Protein AF-A0A2E5VCA9-F1 (afdb_monomer_lite)

Radius of gyration: 47.94 Å; chains: 1; bounding box: 130×72×134 Å

pLDDT: mean 71.82, std 20.51, range [26.83, 96.25]

Sequence (338 aa):
MSSLLEQAVIDAAALKEAAIKNAENAVLEKYAPEVKKVLDQLLEAEEDLGLGLEEEPGEEEMGMAPEDPAPASTVADDLPPAYGEGEKLCPCPEEEEEVVMDLDGLLADLEAEAEAGGLGASEAPMDREEDMLADEPAPMEESSQVNELIDILEKLTVDVKPVPHGHVGGGTEAEIEEAELQALAREQDTEVQEENEQLRKAVEDLEETVAKLQATKSEMAEENVKYKKAVDYLSEKIEEVNLSNAKLVYVNKVLNSASLNERQKTKIVDALSSSQTIEEAKVIFDTLQSAVGSAKAAPKSLSEAINRPSKVLPRRKRQADTLEEQNVRRMRRLAGLE

Structure (mmCIF, N/CA/C/O backbone):
data_AF-A0A2E5VCA9-F1
#
_entry.id   AF-A0A2E5VCA9-F1
#
loop_
_atom_site.group_PDB
_atom_site.id
_atom_site.type_symbol
_atom_site.label_atom_id
_atom_site.label_alt_id
_atom_site.label_comp_id
_atom_site.label_asym_id
_atom_site.label_entity_id
_atom_site.label_seq_id
_atom_site.pdbx_PDB_ins_code
_atom_site.Cartn_x
_atom_site.Cartn_y
_atom_site.Cartn_z
_atom_site.occupancy
_atom_site.B_iso_or_equiv
_atom_site.auth_seq_id
_atom_site.auth_comp_id
_atom_site.auth_asym_id
_atom_site.auth_atom_id
_atom_site.pdbx_PDB_model_num
ATOM 1 N N . MET A 1 1 ? 25.080 49.599 -29.593 1.00 55.03 1 MET A N 1
ATOM 2 C CA . MET A 1 1 ? 24.728 48.446 -30.454 1.00 55.03 1 MET A CA 1
ATOM 3 C C . MET A 1 1 ? 24.438 47.180 -29.650 1.00 55.03 1 MET A C 1
ATOM 5 O O . MET A 1 1 ? 23.638 46.391 -30.121 1.00 55.03 1 MET A O 1
ATOM 9 N N . SER A 1 2 ? 24.998 46.998 -28.448 1.00 61.75 2 SER A N 1
ATOM 10 C CA . SER A 1 2 ? 24.684 45.868 -27.553 1.00 61.75 2 SER A CA 1
ATOM 11 C C . SER A 1 2 ? 23.223 45.838 -27.075 1.00 61.75 2 SER A C 1
ATOM 13 O O . SER A 1 2 ? 22.582 44.801 -27.165 1.00 61.75 2 SER A O 1
ATOM 15 N N . SER A 1 3 ? 22.649 46.985 -26.697 1.00 76.12 3 SER A N 1
ATOM 16 C CA . SER A 1 3 ? 21.271 47.057 -26.175 1.00 76.12 3 SER A CA 1
ATOM 17 C C . SER A 1 3 ? 20.175 46.672 -27.180 1.00 76.12 3 SER A C 1
ATOM 19 O O . SER A 1 3 ? 19.133 46.171 -26.781 1.00 76.12 3 SER A O 1
ATOM 21 N N . LEU A 1 4 ? 20.394 46.888 -28.483 1.00 79.62 4 LEU A N 1
ATOM 22 C CA . LEU A 1 4 ? 19.436 46.501 -29.531 1.00 79.62 4 LEU A CA 1
ATOM 23 C C . LEU A 1 4 ? 19.475 44.996 -29.818 1.00 79.62 4 LEU A C 1
ATOM 25 O O . LEU A 1 4 ? 18.452 44.413 -30.158 1.00 79.62 4 LEU A O 1
ATOM 29 N N . LEU A 1 5 ? 20.645 44.368 -29.675 1.00 81.81 5 LEU A N 1
ATOM 30 C CA . LEU A 1 5 ? 20.791 42.922 -29.839 1.00 81.81 5 LEU A CA 1
ATOM 31 C C . LEU A 1 5 ? 20.199 42.176 -28.641 1.00 81.81 5 LEU A C 1
ATOM 33 O O . LEU A 1 5 ? 19.515 41.180 -28.831 1.00 81.81 5 LEU A O 1
ATOM 37 N N . GLU A 1 6 ? 20.385 42.690 -27.425 1.00 85.56 6 GLU A N 1
ATOM 38 C CA . GLU A 1 6 ? 19.753 42.141 -26.218 1.00 85.56 6 GLU A CA 1
ATOM 39 C C . GLU A 1 6 ? 18.222 42.234 -26.288 1.00 85.56 6 GLU A C 1
ATOM 41 O O . GLU A 1 6 ? 17.536 41.254 -26.011 1.00 85.56 6 GLU A O 1
ATOM 46 N N . GLN A 1 7 ? 17.677 43.366 -26.750 1.00 86.94 7 GLN A N 1
ATOM 47 C CA . GLN A 1 7 ? 16.235 43.517 -26.980 1.00 86.94 7 GLN A CA 1
ATOM 48 C C . GLN A 1 7 ? 15.715 42.573 -28.073 1.00 86.94 7 GLN A C 1
ATOM 50 O O . GLN A 1 7 ? 14.693 41.926 -27.874 1.00 86.94 7 GLN A O 1
ATOM 55 N N . ALA A 1 8 ? 16.449 42.402 -29.177 1.00 90.69 8 ALA A N 1
ATOM 56 C CA . ALA A 1 8 ? 16.065 41.461 -30.231 1.00 90.69 8 ALA A CA 1
ATOM 57 C C . ALA A 1 8 ? 16.068 39.995 -29.758 1.00 90.69 8 ALA A C 1
ATOM 59 O O . ALA A 1 8 ? 15.248 39.201 -30.216 1.00 90.69 8 ALA A O 1
ATOM 60 N N . VAL A 1 9 ? 16.962 39.626 -28.835 1.00 89.19 9 VAL A N 1
ATOM 61 C CA . VAL A 1 9 ? 16.984 38.285 -28.227 1.00 89.19 9 VAL A CA 1
ATOM 62 C C . VAL A 1 9 ? 15.793 38.085 -27.288 1.00 89.19 9 VAL A C 1
ATOM 64 O O . VAL A 1 9 ? 15.177 37.021 -27.319 1.00 89.19 9 VAL A O 1
ATOM 67 N N . ILE A 1 10 ? 15.430 39.103 -26.502 1.00 92.06 10 ILE A N 1
ATOM 68 C CA . ILE A 1 10 ? 14.249 39.063 -25.625 1.00 92.06 10 ILE A CA 1
ATOM 69 C C . ILE A 1 10 ? 12.965 38.944 -26.455 1.00 92.06 10 ILE A C 1
ATOM 71 O O . ILE A 1 10 ? 12.130 38.087 -26.170 1.00 92.06 10 ILE A O 1
ATOM 75 N N . ASP A 1 11 ? 12.834 39.729 -27.525 1.00 92.81 11 ASP A N 1
ATOM 76 C CA . ASP A 1 11 ? 11.671 39.678 -28.415 1.00 92.81 11 ASP A CA 1
ATOM 77 C C . ASP A 1 11 ? 11.584 38.332 -29.156 1.00 92.81 11 ASP A C 1
ATOM 79 O O . ASP A 1 11 ? 10.503 37.757 -29.286 1.00 92.81 11 ASP A O 1
ATOM 83 N N . ALA A 1 12 ? 12.719 37.771 -29.589 1.00 93.62 12 ALA A N 1
ATOM 84 C CA . ALA A 1 12 ? 12.763 36.444 -30.203 1.00 93.62 12 ALA A CA 1
ATOM 85 C C . ALA A 1 12 ? 12.379 35.325 -29.216 1.00 93.62 12 ALA A C 1
ATOM 87 O O . ALA A 1 12 ? 11.676 34.386 -29.599 1.00 93.62 12 ALA A O 1
ATOM 88 N N . ALA A 1 13 ? 12.794 35.428 -27.950 1.00 92.25 13 ALA A N 1
ATOM 89 C CA . ALA A 1 13 ? 12.393 34.495 -26.899 1.00 92.25 13 ALA A CA 1
ATOM 90 C C . ALA A 1 13 ? 10.888 34.597 -26.604 1.00 92.25 13 ALA A C 1
ATOM 92 O O . ALA A 1 13 ? 10.203 33.577 -26.579 1.00 92.25 13 ALA A O 1
ATOM 93 N N . ALA A 1 14 ? 10.353 35.815 -26.500 1.00 93.25 14 ALA A N 1
ATOM 94 C CA . ALA A 1 14 ? 8.925 36.050 -26.300 1.00 93.25 14 ALA A CA 1
ATOM 95 C C . ALA A 1 14 ? 8.074 35.513 -27.465 1.00 93.25 14 ALA A C 1
ATOM 97 O O . ALA A 1 14 ? 7.023 34.912 -27.243 1.00 93.25 14 ALA A O 1
ATOM 98 N N . LEU A 1 15 ? 8.539 35.663 -28.712 1.00 93.81 15 LEU A N 1
ATOM 99 C CA . LEU A 1 15 ? 7.873 35.083 -29.883 1.00 93.81 15 LEU A CA 1
ATOM 100 C C . LEU A 1 15 ? 7.906 33.553 -29.869 1.00 93.81 15 LEU A C 1
ATOM 102 O O . LEU A 1 15 ? 6.912 32.921 -30.226 1.00 93.81 15 LEU A O 1
ATOM 106 N N . LYS A 1 16 ? 9.016 32.949 -29.432 1.00 94.94 16 LYS A N 1
ATOM 107 C CA . LYS A 1 16 ? 9.126 31.494 -29.289 1.00 94.94 16 LYS A CA 1
ATOM 108 C C . LYS A 1 16 ? 8.183 30.971 -28.205 1.00 94.94 16 LYS A C 1
ATOM 110 O O . LYS A 1 16 ? 7.479 29.998 -28.446 1.00 94.94 16 LYS A O 1
ATOM 115 N N . GLU A 1 17 ? 8.121 31.626 -27.051 1.00 95.25 17 GLU A N 1
ATOM 116 C CA . GLU A 1 17 ? 7.197 31.258 -25.973 1.00 95.25 17 GLU A CA 1
ATOM 117 C C . GLU A 1 17 ? 5.731 31.419 -26.388 1.00 95.25 17 GLU A C 1
ATOM 119 O O . GLU A 1 17 ? 4.913 30.541 -26.118 1.00 95.25 17 GLU A O 1
ATOM 124 N N . ALA A 1 18 ? 5.390 32.499 -27.094 1.00 94.06 18 ALA A N 1
ATOM 125 C CA . ALA A 1 18 ? 4.049 32.690 -27.638 1.00 94.06 18 ALA A CA 1
ATOM 126 C C . ALA A 1 18 ? 3.698 31.619 -28.686 1.00 94.06 18 ALA A C 1
ATOM 128 O O . ALA A 1 18 ? 2.577 31.111 -28.698 1.00 94.06 18 ALA A O 1
ATOM 129 N N . ALA A 1 19 ? 4.653 31.235 -29.538 1.00 95.00 19 ALA A N 1
ATOM 130 C CA . ALA A 1 19 ? 4.468 30.160 -30.509 1.00 95.00 19 ALA A CA 1
ATOM 131 C C . ALA A 1 19 ? 4.282 28.793 -29.834 1.00 95.00 19 ALA A C 1
ATOM 133 O O . ALA A 1 19 ? 3.421 28.030 -30.265 1.00 95.00 19 ALA A O 1
ATOM 134 N N . ILE A 1 20 ? 5.027 28.509 -28.760 1.00 95.00 20 ILE A N 1
ATOM 135 C CA . ILE A 1 20 ? 4.879 27.279 -27.970 1.00 95.00 20 ILE A CA 1
ATOM 136 C C . ILE A 1 20 ? 3.495 27.228 -27.325 1.00 95.00 20 ILE A C 1
ATOM 138 O O . ILE A 1 20 ? 2.782 26.258 -27.537 1.00 95.00 20 ILE A O 1
ATOM 142 N N . LYS A 1 21 ? 3.052 28.295 -26.653 1.00 95.31 21 LYS A N 1
ATOM 143 C CA . LYS A 1 21 ? 1.714 28.342 -26.035 1.00 95.31 21 LYS A CA 1
ATOM 144 C C . LYS A 1 21 ? 0.586 28.204 -27.059 1.00 95.31 21 LYS A C 1
ATOM 146 O O . LYS A 1 21 ? -0.421 27.556 -26.798 1.00 95.31 21 LYS A O 1
ATOM 151 N N . ASN A 1 22 ? 0.752 28.777 -28.251 1.00 94.19 22 ASN A N 1
ATOM 152 C CA . ASN A 1 22 ? -0.211 28.596 -29.337 1.00 94.19 22 ASN A CA 1
ATOM 153 C C . ASN A 1 22 ? -0.206 27.160 -29.881 1.00 94.19 22 ASN A C 1
ATOM 155 O O . ASN A 1 22 ? -1.268 26.632 -30.203 1.00 94.19 22 ASN A O 1
ATOM 159 N N . ALA A 1 23 ? 0.963 26.521 -29.972 1.00 94.56 23 ALA A N 1
ATOM 160 C CA . ALA A 1 23 ? 1.073 25.121 -30.365 1.00 94.56 23 ALA A CA 1
ATOM 161 C C . ALA A 1 23 ? 0.473 24.186 -29.304 1.00 94.56 23 ALA A C 1
ATOM 163 O O . ALA A 1 23 ? -0.262 23.272 -29.660 1.00 94.56 23 ALA A O 1
ATOM 164 N N . GLU A 1 24 ? 0.711 24.451 -28.019 1.00 92.94 24 GLU A N 1
ATOM 165 C CA . GLU A 1 24 ? 0.102 23.738 -26.891 1.00 92.94 24 GLU A CA 1
ATOM 166 C C . GLU A 1 24 ? -1.420 23.853 -26.930 1.00 92.94 24 GLU A C 1
ATOM 168 O O . GLU A 1 24 ? -2.106 22.837 -26.892 1.00 92.94 24 GLU A O 1
ATOM 173 N N . ASN A 1 25 ? -1.962 25.059 -27.116 1.00 93.50 25 ASN A N 1
ATOM 174 C CA 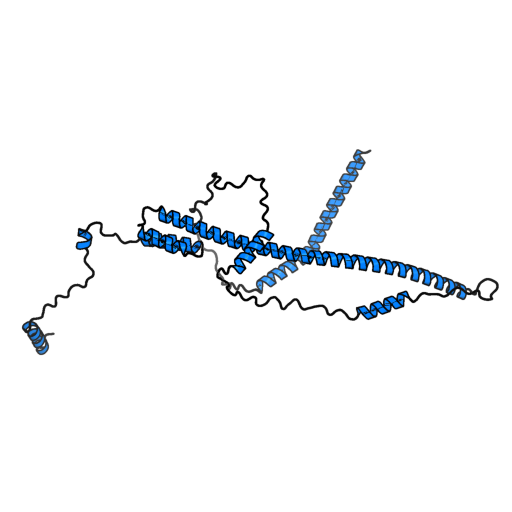. ASN A 1 25 ? -3.406 25.253 -27.253 1.00 93.50 25 ASN A CA 1
ATOM 175 C C . ASN A 1 25 ? -3.974 24.524 -28.482 1.00 93.50 25 ASN A C 1
ATOM 177 O O . ASN A 1 25 ? -5.024 23.896 -28.387 1.00 93.50 25 ASN A O 1
ATOM 181 N N . ALA A 1 26 ? -3.269 24.532 -29.617 1.00 93.25 26 ALA A N 1
ATOM 182 C CA . ALA A 1 26 ? -3.692 23.803 -30.815 1.00 93.25 26 ALA A CA 1
ATOM 183 C C . ALA A 1 26 ? -3.645 22.273 -30.635 1.00 93.25 26 ALA A C 1
ATOM 185 O O . ALA A 1 26 ? -4.445 21.553 -31.233 1.00 93.25 26 ALA A O 1
ATOM 186 N N . VAL A 1 27 ? -2.710 21.763 -29.831 1.00 91.94 27 VAL A N 1
ATOM 187 C CA . VAL A 1 27 ? -2.643 20.350 -29.434 1.00 91.94 27 VAL A CA 1
ATOM 188 C C . VAL A 1 27 ? -3.800 20.035 -28.487 1.00 91.94 27 VAL A C 1
ATOM 190 O O . VAL A 1 27 ? -4.552 19.101 -28.747 1.00 91.94 27 VAL A O 1
ATOM 193 N N . LEU A 1 28 ? -4.022 20.853 -27.458 1.00 90.00 28 LEU A N 1
ATOM 194 C CA . LEU A 1 28 ? -5.140 20.691 -26.529 1.00 90.00 28 LEU A CA 1
ATOM 195 C C . LEU A 1 28 ? -6.490 20.696 -27.251 1.00 90.00 28 LEU A C 1
ATOM 197 O O . LEU A 1 28 ? -7.312 19.837 -26.970 1.00 90.00 28 LEU A O 1
ATOM 201 N N . GLU A 1 29 ? -6.719 21.576 -28.226 1.00 92.50 29 GLU A N 1
ATOM 202 C CA . GLU A 1 29 ? -7.961 21.582 -29.014 1.00 92.50 29 GLU A CA 1
ATOM 203 C C . GLU A 1 29 ? -8.145 20.315 -29.864 1.00 92.50 29 GLU A C 1
ATOM 205 O O . GLU A 1 29 ? -9.270 19.837 -30.016 1.00 92.50 29 GLU A O 1
ATOM 210 N N . LYS A 1 30 ? -7.055 19.743 -30.396 1.00 94.25 30 LYS A N 1
ATOM 211 C CA . LYS A 1 30 ? -7.099 18.498 -31.183 1.00 94.25 30 LYS A CA 1
ATOM 212 C C . LYS A 1 30 ? -7.358 17.265 -30.324 1.00 94.25 30 LYS A C 1
ATOM 214 O O . LYS A 1 30 ? -8.131 16.407 -30.737 1.00 94.25 30 LYS A O 1
ATOM 219 N N . TYR A 1 31 ? -6.743 17.193 -29.145 1.00 90.88 31 TYR A N 1
ATOM 220 C CA . TYR A 1 31 ? -6.830 16.029 -28.259 1.00 90.88 31 TYR A CA 1
ATOM 221 C C . TYR A 1 31 ? -7.943 16.141 -27.208 1.00 90.88 31 TYR A C 1
ATOM 223 O O . TYR A 1 31 ? -8.374 15.124 -26.680 1.00 90.88 31 TYR A O 1
ATOM 231 N N . ALA A 1 32 ? -8.495 17.330 -26.945 1.00 92.38 32 ALA A N 1
ATOM 232 C CA . ALA A 1 32 ? -9.661 17.515 -26.077 1.00 92.38 32 ALA A CA 1
ATOM 233 C C . ALA A 1 32 ? -10.856 16.602 -26.417 1.00 92.38 32 ALA A C 1
ATOM 235 O O . ALA A 1 32 ? -11.428 16.040 -25.484 1.00 92.38 32 ALA A O 1
ATOM 236 N N . PRO A 1 33 ? -11.272 16.417 -27.689 1.00 91.06 33 PRO A N 1
ATOM 237 C CA . PRO A 1 33 ? -12.353 15.486 -28.003 1.00 91.06 33 PRO A CA 1
ATOM 238 C C . PRO A 1 33 ? -11.958 14.018 -27.798 1.00 91.06 33 PRO A C 1
ATOM 240 O O . PRO A 1 33 ? -12.830 13.208 -27.512 1.00 91.06 33 PRO A O 1
ATOM 243 N N . GLU A 1 34 ? -10.682 13.657 -27.938 1.00 88.75 34 GLU A N 1
ATOM 244 C CA . GLU A 1 34 ? -10.202 12.286 -27.712 1.00 88.75 34 GLU A CA 1
ATOM 245 C C . GLU A 1 34 ? -10.131 11.966 -26.218 1.00 88.75 34 GLU A C 1
ATOM 247 O O . GLU A 1 34 ? -10.648 10.940 -25.792 1.00 88.75 34 GLU A O 1
ATOM 252 N N . VAL A 1 35 ? -9.602 12.889 -25.410 1.00 87.44 35 VAL A N 1
ATOM 253 C CA . VAL A 1 35 ? -9.587 12.774 -23.946 1.00 87.44 35 VAL A CA 1
ATOM 254 C C . VAL A 1 35 ? -11.009 12.724 -23.395 1.00 87.44 35 VAL A C 1
ATOM 256 O O . VAL A 1 35 ? -11.287 11.889 -22.546 1.00 87.44 35 VAL A O 1
ATOM 259 N N . LYS A 1 36 ? -11.930 13.553 -23.910 1.00 88.69 36 LYS A N 1
ATOM 260 C CA . LYS A 1 36 ? -13.350 13.480 -23.533 1.00 88.69 36 LYS A CA 1
ATOM 261 C C . LYS A 1 36 ? -13.963 12.127 -23.868 1.00 88.69 36 LYS A C 1
ATOM 263 O O . LYS A 1 36 ? -14.577 11.549 -22.996 1.00 88.69 36 LYS A O 1
ATOM 268 N N . LYS A 1 37 ? -13.723 11.578 -25.063 1.00 90.81 37 LYS A N 1
ATOM 269 C CA . LYS A 1 37 ? -14.216 10.237 -25.423 1.00 90.81 37 LYS A CA 1
ATOM 270 C C . LYS A 1 37 ? -13.681 9.140 -24.508 1.00 90.81 37 LYS A C 1
ATOM 272 O O . LYS A 1 37 ? -14.435 8.246 -24.158 1.00 90.81 37 LYS A O 1
ATOM 277 N N . VAL A 1 38 ? -12.401 9.190 -24.140 1.00 89.00 38 VAL A N 1
ATOM 278 C CA . VAL A 1 38 ? -11.814 8.217 -23.204 1.00 89.00 38 VAL A CA 1
ATOM 279 C C . VAL A 1 38 ? -12.420 8.378 -21.810 1.00 89.00 38 VAL A C 1
ATOM 281 O O . VAL A 1 38 ? -12.696 7.389 -21.145 1.00 89.00 38 VAL A O 1
ATOM 284 N N . LEU A 1 39 ? -12.656 9.615 -21.375 1.00 84.69 39 LEU A N 1
ATOM 285 C CA . LEU A 1 39 ? -13.251 9.904 -20.074 1.00 84.69 39 LEU A CA 1
ATOM 286 C C . LEU A 1 39 ? -14.734 9.504 -20.025 1.00 84.69 39 LEU A C 1
ATOM 288 O O . LEU A 1 39 ? -15.156 8.899 -19.051 1.00 84.69 39 LEU A O 1
ATOM 292 N N . ASP A 1 40 ? -15.481 9.753 -21.100 1.00 85.44 40 ASP A N 1
ATOM 293 C CA . ASP A 1 40 ? -16.860 9.293 -21.280 1.00 85.44 40 ASP A CA 1
ATOM 294 C C . ASP A 1 40 ? -16.910 7.755 -21.295 1.00 85.44 40 ASP A C 1
ATOM 296 O O . ASP A 1 40 ? -17.743 7.174 -20.620 1.00 85.44 40 ASP A O 1
ATOM 300 N N . GLN A 1 41 ? -15.964 7.076 -21.956 1.00 86.81 41 GLN A N 1
ATOM 301 C CA . GLN A 1 41 ? -15.861 5.608 -21.926 1.00 86.81 41 GLN A CA 1
ATOM 302 C C . GLN A 1 41 ? -15.544 5.047 -20.534 1.00 86.81 41 GLN A C 1
ATOM 304 O O . GLN A 1 41 ? -16.022 3.970 -20.192 1.00 86.81 41 GLN A O 1
ATOM 309 N N . LEU A 1 42 ? -14.728 5.744 -19.738 1.00 84.00 42 LEU A N 1
ATOM 310 C CA . LEU A 1 42 ? -14.436 5.341 -18.360 1.00 84.00 42 LEU A CA 1
ATOM 311 C C . LEU A 1 42 ? -15.647 5.547 -17.445 1.00 84.00 42 LEU A C 1
ATOM 313 O O . LEU A 1 42 ? -15.925 4.684 -16.621 1.00 84.00 42 LEU A O 1
ATOM 317 N N . LEU A 1 43 ? -16.384 6.646 -17.623 1.00 78.06 43 LEU A N 1
ATOM 318 C CA . LEU A 1 43 ? -17.618 6.909 -16.879 1.00 78.06 43 LEU A CA 1
ATOM 319 C C . LEU A 1 43 ? -18.747 5.948 -17.287 1.00 78.06 43 LEU A C 1
ATOM 321 O O . LEU A 1 43 ? -19.435 5.423 -16.421 1.00 78.06 43 LEU A O 1
ATOM 325 N N . GLU A 1 44 ? -18.897 5.641 -18.578 1.00 77.25 44 GLU A N 1
ATOM 326 C CA . GLU A 1 44 ? -19.846 4.627 -19.068 1.00 77.25 44 GLU A CA 1
ATOM 327 C C . GLU A 1 44 ? -19.488 3.221 -18.549 1.00 77.25 44 GLU A C 1
ATOM 329 O O . GLU A 1 44 ? -20.374 2.434 -18.221 1.00 77.25 44 GLU A O 1
ATOM 334 N N . ALA A 1 45 ? -18.195 2.904 -18.413 1.00 62.62 45 ALA A N 1
ATOM 335 C CA . ALA A 1 45 ? -17.741 1.655 -17.799 1.00 62.62 45 ALA A CA 1
ATOM 336 C C . ALA A 1 45 ? -17.994 1.601 -16.278 1.00 62.62 45 ALA A C 1
ATOM 338 O O . ALA A 1 45 ? -18.200 0.514 -15.737 1.00 62.62 45 ALA A O 1
ATOM 339 N N . GLU A 1 46 ? -18.003 2.747 -15.588 1.00 53.31 46 GLU A N 1
ATOM 340 C CA . GLU A 1 46 ? -18.430 2.846 -14.186 1.00 53.31 46 GLU A CA 1
ATOM 341 C C . GLU A 1 46 ? -19.960 2.718 -14.035 1.00 53.31 46 GLU A C 1
ATOM 343 O O . GLU A 1 46 ? -20.422 2.123 -13.061 1.00 53.31 46 GLU A O 1
ATOM 348 N N . GLU A 1 47 ? -20.756 3.192 -15.001 1.00 53.31 47 GLU A N 1
ATOM 349 C CA . GLU A 1 47 ? -22.225 3.076 -14.981 1.00 53.31 47 GLU A CA 1
ATOM 350 C C . GLU A 1 47 ? -22.734 1.640 -15.227 1.00 53.31 47 GLU A C 1
ATOM 352 O O . GLU A 1 47 ? -23.759 1.247 -14.661 1.00 53.31 47 GLU A O 1
ATOM 357 N N . ASP A 1 48 ? -22.006 0.812 -15.988 1.00 49.03 48 ASP A N 1
ATOM 358 C CA . ASP A 1 48 ? -22.355 -0.606 -16.216 1.00 49.03 48 ASP A CA 1
ATOM 359 C C . ASP A 1 48 ? -22.019 -1.514 -15.003 1.00 49.03 48 ASP A C 1
ATOM 361 O O . ASP A 1 48 ? -22.433 -2.675 -14.931 1.00 49.03 48 ASP A O 1
ATOM 365 N N . LEU A 1 49 ? -21.337 -0.966 -13.984 1.00 46.12 49 LEU A N 1
ATOM 36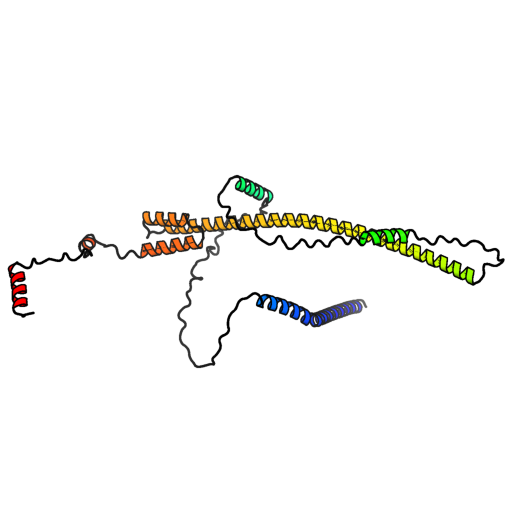6 C CA . LEU A 1 49 ? -21.127 -1.566 -12.659 1.00 46.12 49 LEU A CA 1
ATOM 367 C C . LEU A 1 49 ? -22.165 -1.068 -11.632 1.00 46.12 49 LEU A C 1
ATOM 369 O O . LEU A 1 49 ? -21.846 -0.718 -10.501 1.00 46.12 49 LEU A O 1
ATOM 373 N N . GLY A 1 50 ? -23.441 -1.101 -12.021 1.00 51.94 50 GLY A N 1
ATOM 374 C CA . GLY A 1 50 ? -24.577 -1.393 -11.143 1.00 51.94 50 GLY A CA 1
ATOM 375 C C . GLY A 1 50 ? -24.639 -0.699 -9.777 1.00 51.94 50 GLY A C 1
ATOM 376 O O . GLY A 1 50 ? -24.481 -1.350 -8.745 1.00 51.94 50 GLY A O 1
ATOM 377 N N . LEU A 1 51 ? -25.082 0.558 -9.755 1.00 39.16 51 LEU A N 1
ATOM 378 C CA . LEU A 1 51 ? -25.837 1.107 -8.623 1.00 39.16 51 LEU A CA 1
ATOM 379 C C . LEU A 1 51 ? -27.127 1.748 -9.133 1.00 39.16 51 LEU A C 1
ATOM 381 O O . LEU A 1 51 ? -27.209 2.942 -9.402 1.00 39.16 51 LEU A O 1
ATOM 385 N N . GLY A 1 52 ? -28.150 0.901 -9.261 1.00 47.41 52 GLY A N 1
ATOM 386 C CA . GLY A 1 52 ? -29.514 1.323 -9.537 1.00 47.41 52 GLY A CA 1
ATOM 387 C C . GLY A 1 52 ? -30.027 2.271 -8.457 1.00 47.41 52 GLY A C 1
ATOM 388 O O . GLY A 1 52 ? -30.198 1.885 -7.300 1.00 47.41 52 GLY A O 1
ATOM 389 N N . LEU A 1 53 ? -30.316 3.500 -8.865 1.00 35.78 53 LEU A N 1
ATOM 390 C CA . LEU A 1 53 ? -31.180 4.417 -8.141 1.00 35.78 53 LEU A CA 1
ATOM 391 C C . LEU A 1 53 ? -32.264 4.849 -9.123 1.00 35.78 53 LEU A C 1
ATOM 393 O O . LEU A 1 53 ? -32.060 5.706 -9.977 1.00 35.78 53 LEU A O 1
ATOM 397 N N . GLU A 1 54 ? -33.384 4.135 -9.037 1.00 33.34 54 GLU A N 1
ATOM 398 C CA . GLU A 1 54 ? -34.615 4.408 -9.765 1.00 33.34 54 GLU A CA 1
ATOM 399 C C . GLU A 1 54 ? -35.042 5.865 -9.539 1.00 33.34 54 GLU A C 1
ATOM 401 O O . GLU A 1 54 ? -35.199 6.321 -8.403 1.00 33.34 54 GLU A O 1
ATOM 406 N N . GLU A 1 55 ? -35.232 6.585 -10.642 1.00 35.62 55 GLU A N 1
ATOM 407 C CA . GLU A 1 55 ? -36.019 7.810 -10.686 1.00 35.62 55 GLU A CA 1
ATOM 408 C C . GLU A 1 55 ? -37.473 7.500 -10.307 1.00 35.62 55 GLU A C 1
ATOM 410 O O . GLU A 1 55 ? -38.072 6.578 -10.854 1.00 35.62 55 GLU A O 1
ATOM 415 N N . GLU A 1 56 ? -38.080 8.343 -9.473 1.00 29.44 56 GLU A N 1
ATOM 416 C CA . GLU A 1 56 ? -39.511 8.638 -9.581 1.00 29.44 56 GLU A CA 1
ATOM 417 C C . GLU A 1 56 ? -39.733 10.162 -9.449 1.00 29.44 56 GLU A C 1
ATOM 419 O O . GLU A 1 56 ? -38.966 10.841 -8.755 1.00 29.44 56 GLU A O 1
ATOM 424 N N . PRO A 1 57 ? -40.744 10.724 -10.142 1.00 39.16 57 PRO A N 1
ATOM 425 C CA . PRO A 1 57 ? -40.751 12.105 -10.610 1.00 39.16 57 PRO A CA 1
ATOM 426 C C . PRO A 1 57 ? -41.784 13.005 -9.904 1.00 39.16 57 PRO A C 1
ATOM 428 O O . PRO A 1 57 ? -42.770 12.540 -9.342 1.00 39.16 57 PRO A O 1
ATOM 431 N N . GLY A 1 58 ? -41.617 14.321 -10.076 1.00 30.16 58 GLY A N 1
ATOM 432 C CA . GLY A 1 58 ? -42.716 15.293 -10.037 1.00 30.16 58 GLY A CA 1
ATOM 433 C C . GLY A 1 58 ? -42.932 16.033 -8.712 1.00 30.16 58 GLY A C 1
ATOM 434 O O . GLY A 1 58 ? -43.332 15.454 -7.713 1.00 30.16 58 GLY A O 1
ATOM 435 N N . GLU A 1 59 ? -42.739 17.353 -8.727 1.00 29.50 59 GLU A N 1
ATOM 436 C CA . GLU A 1 59 ? -43.826 18.351 -8.753 1.00 29.50 59 GLU A CA 1
ATOM 437 C C . GLU A 1 59 ? -43.361 19.727 -8.247 1.00 29.50 59 GLU A C 1
ATOM 439 O O . GLU A 1 59 ? -42.475 19.882 -7.409 1.00 29.50 59 GLU A O 1
ATOM 444 N N . GLU A 1 60 ? -43.960 20.734 -8.870 1.00 28.36 60 GLU A N 1
ATOM 445 C CA . GLU A 1 60 ? -43.612 22.145 -8.886 1.00 28.36 60 GLU A CA 1
ATOM 446 C C . GLU A 1 60 ? -43.900 22.889 -7.565 1.00 28.36 60 GLU A C 1
ATOM 448 O O . GLU A 1 60 ? -44.901 22.675 -6.886 1.00 28.36 60 GLU A O 1
ATOM 453 N N . GLU A 1 61 ? -42.996 23.820 -7.260 1.00 37.16 61 GLU A N 1
ATOM 454 C CA . GLU A 1 61 ? -43.197 25.153 -6.674 1.00 37.16 61 GLU A CA 1
ATOM 455 C C . GLU A 1 61 ? -44.569 25.478 -6.028 1.00 37.16 61 GLU A C 1
ATOM 457 O O . GLU A 1 61 ? -45.523 25.824 -6.717 1.00 37.16 61 GLU A O 1
ATOM 462 N N . MET A 1 62 ? -44.635 25.538 -4.687 1.00 29.98 62 MET A N 1
ATOM 463 C CA . MET A 1 62 ? -45.671 26.281 -3.945 1.00 29.98 62 MET A CA 1
ATOM 464 C C . MET A 1 62 ? -45.152 26.790 -2.580 1.00 29.98 62 MET A C 1
ATOM 466 O O . MET A 1 62 ? -44.960 26.023 -1.645 1.00 29.98 62 MET A O 1
ATOM 470 N N . GLY A 1 63 ? -45.023 28.117 -2.453 1.00 28.69 63 GLY A N 1
ATOM 471 C CA . GLY A 1 63 ? -45.611 28.871 -1.332 1.00 28.69 63 GLY A CA 1
ATOM 472 C C . GLY A 1 63 ? -44.890 28.978 0.027 1.00 28.69 63 GLY A C 1
ATOM 473 O O . GLY A 1 63 ? -45.182 28.235 0.949 1.00 28.69 63 GLY A O 1
ATOM 474 N N . MET A 1 64 ? -44.150 30.084 0.186 1.00 26.83 64 MET A N 1
ATOM 475 C CA . MET A 1 64 ? -44.208 31.056 1.304 1.00 26.83 64 MET A CA 1
ATOM 476 C C . MET A 1 64 ? -43.893 30.670 2.775 1.00 26.83 64 MET A C 1
ATOM 478 O O . MET A 1 64 ? -44.715 30.111 3.490 1.00 26.83 64 MET A O 1
ATOM 482 N N . ALA A 1 65 ? -42.837 31.352 3.249 1.00 30.69 65 ALA A N 1
ATOM 483 C CA . ALA A 1 65 ? -42.723 32.112 4.508 1.00 30.69 65 ALA A CA 1
ATOM 484 C C . ALA A 1 65 ? -42.240 31.382 5.791 1.00 30.69 65 ALA A C 1
ATOM 486 O O . ALA A 1 65 ? -42.418 30.179 5.933 1.00 30.69 65 ALA A O 1
ATOM 487 N N . PRO A 1 66 ? -41.536 32.117 6.684 1.00 51.25 66 PRO A N 1
ATOM 488 C CA . PRO A 1 66 ? -40.423 31.602 7.482 1.00 51.25 66 PRO A CA 1
ATOM 489 C C . PRO A 1 66 ? -40.826 31.291 8.925 1.00 51.25 66 PRO A C 1
ATOM 491 O O . PRO A 1 66 ? -41.611 32.043 9.484 1.00 51.25 66 PRO A O 1
ATOM 494 N N . GLU A 1 67 ? -40.234 30.267 9.544 1.00 29.41 67 GLU A N 1
ATOM 495 C CA . GLU A 1 67 ? -40.069 30.165 11.004 1.00 29.41 67 GLU A CA 1
ATOM 496 C C . GLU A 1 67 ? -39.128 28.991 11.368 1.00 29.41 67 GLU A C 1
ATOM 498 O O . GLU A 1 67 ? -39.320 27.866 10.920 1.00 29.41 67 GLU A O 1
ATOM 503 N N . ASP A 1 68 ? -38.080 29.323 12.132 1.00 30.58 68 ASP A N 1
ATOM 504 C CA . ASP A 1 68 ? -37.224 28.511 13.016 1.00 30.58 68 ASP A CA 1
ATOM 505 C C . ASP A 1 68 ? -36.758 27.088 12.619 1.00 30.58 68 ASP A C 1
ATOM 507 O O . ASP A 1 68 ? -37.535 26.133 12.652 1.00 30.58 68 ASP A O 1
ATOM 511 N N . PRO A 1 69 ? -35.435 26.863 12.451 1.00 31.86 69 PRO A N 1
ATOM 512 C CA . PRO A 1 69 ? -34.858 25.534 12.586 1.00 31.86 69 PRO A CA 1
ATOM 513 C C . PRO A 1 69 ? -34.523 25.241 14.059 1.00 31.86 69 PRO A C 1
ATOM 515 O O . PRO A 1 69 ? -33.651 25.866 14.663 1.00 31.86 69 PRO A O 1
ATOM 518 N N . ALA A 1 70 ? -35.185 24.237 14.630 1.00 31.67 70 ALA A N 1
ATOM 519 C CA . ALA A 1 70 ? -34.730 23.521 15.822 1.00 31.67 70 ALA A CA 1
ATOM 520 C C . ALA A 1 70 ? -34.178 22.141 15.390 1.00 31.67 70 ALA A C 1
ATOM 522 O O . ALA A 1 70 ? -34.545 21.636 14.330 1.00 31.67 70 ALA A O 1
ATOM 523 N N . PRO A 1 71 ? -33.277 21.522 16.165 1.00 39.22 71 PRO A N 1
ATOM 524 C CA . PRO A 1 71 ? -31.843 21.563 15.924 1.00 39.22 71 PRO A CA 1
ATOM 525 C C . PRO A 1 71 ? -31.305 20.245 15.352 1.00 39.22 71 PRO A C 1
ATOM 527 O O . PRO A 1 71 ? -31.655 19.158 15.816 1.00 39.22 71 PRO A O 1
ATOM 530 N N . ALA A 1 72 ? -30.382 20.353 14.394 1.00 33.44 72 ALA A N 1
ATOM 531 C CA . ALA A 1 72 ? -29.488 19.260 14.041 1.00 33.44 72 ALA A CA 1
ATOM 532 C C . ALA A 1 72 ? -28.623 18.916 15.263 1.00 33.44 72 ALA A C 1
ATOM 534 O O . ALA A 1 72 ? -28.053 19.792 15.913 1.00 33.44 72 ALA A O 1
ATOM 535 N N . SER A 1 73 ? -28.581 17.634 15.603 1.00 34.72 73 SER A N 1
ATOM 536 C CA . SER A 1 73 ? -27.866 17.078 16.745 1.00 34.72 73 SER A CA 1
ATOM 537 C C . SER A 1 73 ? -26.360 17.344 16.654 1.00 34.72 73 SER A C 1
ATOM 539 O O . SER A 1 73 ? -25.645 16.727 15.866 1.00 34.72 73 SER A O 1
ATOM 541 N N . THR A 1 74 ? -25.903 18.242 17.518 1.00 44.47 74 THR A N 1
ATOM 542 C CA . THR A 1 74 ? -24.526 18.649 17.812 1.00 44.47 74 THR A CA 1
ATOM 543 C C . THR A 1 74 ? -23.749 17.550 18.551 1.00 44.47 74 THR A C 1
ATOM 545 O O . THR A 1 74 ? -23.484 17.673 19.742 1.00 44.47 74 THR A O 1
ATOM 548 N N . VAL A 1 75 ? -23.419 16.432 17.896 1.00 49.94 75 VAL A N 1
ATOM 549 C CA . VAL A 1 75 ? -22.693 15.320 18.565 1.00 49.94 75 VAL A CA 1
ATOM 550 C C . VAL A 1 75 ? -21.245 15.163 18.078 1.00 49.94 75 VAL A C 1
ATOM 552 O O . VAL A 1 75 ? -20.488 14.385 18.650 1.00 49.94 75 VAL A O 1
ATOM 555 N N . ALA A 1 76 ? -20.823 15.938 17.074 1.00 45.41 76 ALA A N 1
ATOM 556 C CA . ALA A 1 76 ? -19.426 15.979 16.634 1.00 45.41 76 ALA A CA 1
ATOM 557 C C . ALA A 1 76 ? -18.600 17.092 17.313 1.00 45.41 76 ALA A C 1
ATOM 559 O O . ALA A 1 76 ? -17.389 16.943 17.428 1.00 45.41 76 ALA A O 1
ATOM 560 N N . ASP A 1 77 ? -19.241 18.152 17.823 1.00 47.38 77 ASP A N 1
ATOM 561 C CA . ASP A 1 77 ? -18.538 19.342 18.335 1.00 47.38 77 ASP A CA 1
ATOM 562 C C . ASP A 1 77 ? -18.260 19.326 19.855 1.00 47.38 77 ASP A C 1
ATOM 564 O O . ASP A 1 77 ? -17.451 20.114 20.338 1.00 47.38 77 ASP A O 1
ATOM 568 N N . ASP A 1 78 ? -18.879 18.418 20.623 1.00 48.69 78 ASP A N 1
ATOM 569 C CA . ASP A 1 78 ? -18.749 18.358 22.097 1.00 48.69 78 ASP A CA 1
ATOM 570 C C . ASP A 1 78 ? -17.730 17.313 22.603 1.00 48.69 78 ASP A C 1
ATOM 572 O O . ASP A 1 78 ? -17.610 17.065 23.807 1.00 48.69 78 ASP A O 1
ATOM 576 N N . LEU A 1 79 ? -16.968 16.682 21.706 1.00 50.97 79 LEU A N 1
ATOM 577 C CA . LEU A 1 79 ? -15.806 15.879 22.086 1.00 50.97 79 LEU A CA 1
ATOM 578 C C . LEU A 1 79 ? -14.575 16.790 22.069 1.00 50.97 79 LEU A C 1
ATOM 580 O O . LEU A 1 79 ? -14.107 17.124 20.982 1.00 50.97 79 LEU A O 1
ATOM 584 N N . PRO A 1 80 ? -14.021 17.195 23.232 1.00 53.25 80 PRO A N 1
ATOM 585 C CA . PRO A 1 80 ? -12.766 17.925 23.227 1.00 53.25 80 PRO A CA 1
ATOM 586 C C . PRO A 1 80 ? -11.709 17.041 22.545 1.00 53.25 80 PRO A C 1
ATOM 588 O O . PRO A 1 80 ? -11.529 15.890 22.969 1.00 53.25 80 PRO A O 1
ATOM 591 N N . PRO A 1 81 ? -11.038 17.524 21.482 1.00 58.25 81 PRO A N 1
ATOM 592 C CA . PRO A 1 81 ? -9.959 16.782 20.855 1.00 58.25 81 PRO A CA 1
ATOM 593 C C . PRO A 1 81 ? -8.907 16.468 21.921 1.00 58.25 81 PRO A C 1
ATOM 595 O O . PRO A 1 81 ? -8.554 17.315 22.740 1.00 58.25 81 PRO A O 1
ATOM 598 N N . ALA A 1 82 ? -8.409 15.231 21.931 1.00 52.78 82 ALA A N 1
ATOM 599 C CA . ALA A 1 82 ? -7.419 14.772 22.908 1.00 52.78 82 ALA A CA 1
ATOM 600 C C . ALA A 1 82 ? -6.061 15.500 22.802 1.00 52.78 82 ALA A C 1
ATOM 602 O O . ALA A 1 82 ? -5.176 15.275 23.624 1.00 52.78 82 ALA A O 1
ATOM 603 N N . TYR A 1 83 ? -5.906 16.393 21.825 1.00 55.88 83 TYR A N 1
ATOM 604 C CA . TYR A 1 83 ? -4.807 17.338 21.739 1.00 55.88 83 TYR A CA 1
ATOM 605 C C . TYR A 1 83 ? -5.249 18.653 22.378 1.00 55.88 83 TYR A C 1
ATOM 607 O O . TYR A 1 83 ? -5.904 19.479 21.746 1.00 55.88 83 TYR A O 1
ATOM 615 N N . GLY A 1 84 ? -4.909 18.839 23.653 1.00 45.56 84 GLY A N 1
ATOM 616 C CA . GLY A 1 84 ? -4.972 20.161 24.263 1.00 45.56 84 GLY A CA 1
ATOM 617 C C . GLY A 1 84 ? -4.062 21.109 23.487 1.00 45.56 84 GLY A C 1
ATOM 618 O O . GLY A 1 84 ? -2.880 20.816 23.295 1.00 45.56 84 GLY A O 1
ATOM 619 N N . GLU A 1 85 ? -4.605 22.235 23.025 1.00 46.09 85 GLU A N 1
ATOM 620 C CA . GLU A 1 85 ? -3.807 23.326 22.470 1.00 46.09 85 GLU A CA 1
ATOM 621 C C . GLU A 1 85 ? -2.728 23.730 23.488 1.00 46.09 85 GLU A C 1
ATOM 623 O O . GLU A 1 85 ? -3.015 24.332 24.521 1.00 46.09 85 GLU A O 1
ATOM 628 N N . GLY A 1 86 ? -1.472 23.386 23.196 1.00 53.69 86 GLY A N 1
ATOM 629 C CA . GLY A 1 86 ? -0.306 23.931 23.892 1.00 53.69 86 GLY A CA 1
ATOM 630 C C . GLY A 1 86 ? 0.378 23.050 24.941 1.00 53.69 86 GLY A C 1
ATOM 631 O O . GLY A 1 86 ? 1.373 23.503 25.506 1.00 53.69 86 GLY A O 1
ATOM 632 N N . GLU A 1 87 ? -0.046 21.806 25.177 1.00 49.47 87 GLU A N 1
ATOM 633 C CA . GLU A 1 87 ? 0.713 20.880 26.033 1.00 49.47 87 GLU A CA 1
ATOM 634 C C . GLU A 1 87 ? 1.445 19.829 25.188 1.00 49.47 87 GLU A C 1
ATOM 636 O O . GLU A 1 87 ? 0.841 18.929 24.608 1.00 49.47 87 GLU A O 1
ATOM 641 N N . LYS A 1 88 ? 2.782 19.943 25.121 1.00 54.66 88 LYS A N 1
ATOM 642 C CA . LYS A 1 88 ? 3.680 18.921 24.558 1.00 54.66 88 LYS A CA 1
ATOM 643 C C . LYS A 1 88 ? 3.645 17.673 25.451 1.00 54.66 88 LYS A C 1
ATOM 645 O O . LYS A 1 88 ? 4.500 17.484 26.309 1.00 54.66 88 LYS A O 1
ATOM 650 N N . LEU A 1 89 ? 2.613 16.852 25.267 1.00 53.97 89 LEU A N 1
ATOM 651 C CA . LEU A 1 89 ? 2.374 15.602 25.997 1.00 53.97 89 LEU A CA 1
ATOM 652 C C . LEU A 1 89 ? 3.201 14.416 25.479 1.00 53.97 89 LEU A C 1
ATOM 654 O O . LEU A 1 89 ? 3.201 13.361 26.108 1.00 53.97 89 LEU A O 1
ATOM 658 N N . CYS A 1 90 ? 3.964 14.603 24.402 1.00 53.94 90 CYS A N 1
ATOM 659 C CA . CYS A 1 90 ? 4.987 13.660 23.971 1.00 53.94 90 CYS A CA 1
ATOM 660 C C . CYS A 1 90 ? 6.359 14.332 24.081 1.00 53.94 90 CYS A C 1
ATOM 662 O O . CYS A 1 90 ? 6.569 15.374 23.451 1.00 53.94 90 CYS A O 1
ATOM 664 N N . PRO A 1 91 ? 7.324 13.744 24.810 1.00 51.91 91 PRO A N 1
ATOM 665 C CA . PRO A 1 91 ? 8.728 13.893 24.475 1.00 51.91 91 PRO A CA 1
ATOM 666 C C . PRO A 1 91 ? 8.915 13.199 23.123 1.00 51.91 91 PRO A C 1
ATOM 668 O O . PRO A 1 91 ? 9.348 12.053 23.048 1.00 51.91 91 PRO A O 1
ATOM 671 N N . CYS A 1 92 ? 8.494 13.859 22.044 1.00 49.41 92 CYS A N 1
ATOM 672 C CA . CYS A 1 92 ? 9.080 13.555 20.756 1.00 49.41 92 CYS A CA 1
ATOM 673 C C . CYS A 1 92 ? 10.572 13.859 20.935 1.00 49.41 92 CYS A C 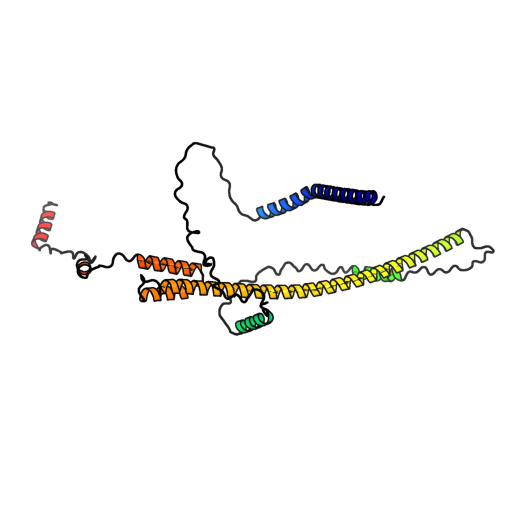1
ATOM 675 O O . CYS A 1 92 ? 10.879 14.965 21.405 1.00 49.41 92 CYS A O 1
ATOM 677 N N . PRO A 1 93 ? 11.481 12.907 20.661 1.00 54.22 93 PRO A N 1
ATOM 678 C CA . PRO A 1 93 ? 12.883 13.259 20.516 1.00 54.22 93 PRO A CA 1
ATOM 679 C C . PRO A 1 93 ? 12.962 14.459 19.570 1.00 54.22 93 PRO A C 1
ATOM 681 O O . PRO A 1 93 ? 12.155 14.590 18.644 1.00 54.22 93 PRO A O 1
ATOM 684 N N . GLU A 1 94 ? 13.823 15.405 19.925 1.00 48.25 94 GLU A N 1
ATOM 685 C CA . GLU A 1 94 ? 13.973 16.684 19.236 1.00 48.25 94 GLU A CA 1
ATOM 686 C C . GLU A 1 94 ? 14.102 16.452 17.719 1.00 48.25 94 GLU A C 1
ATOM 688 O O . GLU A 1 94 ? 14.592 15.407 17.298 1.00 48.25 94 GLU A O 1
ATOM 693 N N . GLU A 1 95 ? 13.607 17.399 16.914 1.00 57.03 95 GLU A N 1
ATOM 694 C CA . GLU A 1 95 ? 13.303 17.311 15.467 1.00 57.03 95 GLU A CA 1
ATOM 695 C C . GLU A 1 95 ? 14.500 16.993 14.525 1.00 57.03 95 GLU A C 1
ATOM 697 O O . GLU A 1 95 ? 14.450 17.301 13.338 1.00 57.03 95 GLU A O 1
ATOM 702 N N . GLU A 1 96 ? 15.564 16.351 15.013 1.00 50.12 96 GLU A N 1
ATOM 703 C CA . GLU A 1 96 ? 16.759 15.935 14.267 1.00 50.12 96 GLU A CA 1
ATOM 704 C C . GLU A 1 96 ? 17.257 14.508 14.606 1.00 50.12 96 GLU A C 1
ATOM 706 O O . GLU A 1 96 ? 18.361 14.137 14.207 1.00 50.12 96 GLU A O 1
ATOM 711 N N . GLU A 1 97 ? 16.480 13.666 15.300 1.00 51.84 97 GLU A N 1
ATOM 712 C CA . GLU A 1 97 ? 16.806 12.233 15.409 1.00 51.84 97 GLU A CA 1
ATOM 713 C C . GLU A 1 97 ? 16.146 11.431 14.277 1.00 51.84 97 GLU A C 1
ATOM 715 O O . GLU A 1 97 ? 14.948 11.144 14.289 1.00 51.84 97 GLU A O 1
ATOM 720 N N . GLU A 1 98 ? 16.952 11.042 13.286 1.00 50.56 98 GLU A N 1
ATOM 721 C CA . GLU A 1 98 ? 16.595 9.992 12.333 1.00 50.56 98 GLU A CA 1
ATOM 722 C C . GLU A 1 98 ? 16.404 8.678 13.106 1.00 50.56 98 GLU A C 1
ATOM 724 O O . GLU A 1 98 ? 17.365 8.017 13.505 1.00 50.56 98 GLU A O 1
ATOM 729 N N . VAL A 1 99 ? 15.151 8.288 13.344 1.00 56.34 99 VAL A N 1
ATOM 730 C CA . VAL A 1 99 ? 14.841 6.946 13.841 1.00 56.34 99 VAL A CA 1
ATOM 731 C C . VAL A 1 99 ? 15.066 5.977 12.684 1.00 56.34 99 VAL A C 1
ATOM 733 O O . VAL A 1 99 ? 14.207 5.804 11.820 1.00 56.34 99 VAL A O 1
ATOM 736 N N . VAL A 1 100 ? 16.247 5.360 12.653 1.00 58.25 100 VAL A N 1
ATOM 737 C CA . VAL A 1 100 ? 16.553 4.260 11.735 1.00 58.25 100 VAL A CA 1
ATOM 738 C C . VAL A 1 100 ? 15.724 3.055 12.173 1.00 58.25 100 VAL A C 1
ATOM 740 O O . VAL A 1 100 ? 16.047 2.367 13.138 1.00 58.25 100 VAL A O 1
ATOM 743 N N . MET A 1 101 ? 14.593 2.851 11.501 1.00 60.53 101 MET A N 1
ATOM 744 C CA . MET A 1 101 ? 13.791 1.644 11.652 1.00 60.53 101 MET A CA 1
ATOM 745 C C . MET A 1 101 ? 14.437 0.544 10.812 1.00 60.53 101 MET A C 1
ATOM 747 O O . MET A 1 101 ? 14.292 0.529 9.589 1.00 60.53 101 MET A O 1
ATOM 751 N N . ASP A 1 102 ? 15.157 -0.368 11.463 1.00 67.88 102 ASP A N 1
ATOM 752 C CA . ASP A 1 102 ? 15.717 -1.551 10.811 1.00 67.88 102 ASP A CA 1
ATOM 753 C C . ASP A 1 102 ? 14.581 -2.514 10.430 1.00 67.88 102 ASP A C 1
ATOM 755 O O . ASP A 1 102 ? 14.131 -3.342 11.225 1.00 67.88 102 ASP A O 1
ATOM 759 N N . LEU A 1 103 ? 14.108 -2.395 9.187 1.00 67.00 103 LEU A N 1
ATOM 760 C CA . LEU A 1 103 ? 13.038 -3.230 8.629 1.00 67.00 103 LEU A CA 1
ATOM 761 C C . LEU A 1 103 ? 13.399 -4.723 8.647 1.00 67.00 103 LEU A C 1
ATOM 763 O O . LEU A 1 103 ? 12.522 -5.560 8.842 1.00 67.00 103 LEU A O 1
ATOM 767 N N . ASP A 1 104 ? 14.685 -5.051 8.517 1.00 71.31 104 ASP A N 1
ATOM 768 C CA . ASP A 1 104 ? 15.179 -6.428 8.606 1.00 71.31 104 ASP A CA 1
ATOM 769 C C . ASP A 1 104 ? 15.033 -7.005 10.027 1.00 71.31 104 ASP A C 1
ATOM 771 O O . ASP A 1 104 ? 14.755 -8.193 10.189 1.00 71.31 104 ASP A O 1
ATOM 775 N N . GLY A 1 105 ? 15.164 -6.168 11.064 1.00 75.50 105 GLY A N 1
ATOM 776 C CA . GLY A 1 105 ? 14.956 -6.572 12.458 1.00 75.50 105 GLY A CA 1
ATOM 777 C C . GLY A 1 105 ? 13.485 -6.849 12.767 1.00 75.50 105 GLY A C 1
ATOM 778 O O . GLY A 1 105 ? 13.165 -7.860 13.384 1.00 75.50 105 GLY A O 1
ATOM 779 N N . LEU A 1 106 ? 12.582 -6.010 12.253 1.00 71.94 106 LEU A N 1
ATOM 780 C CA . LEU A 1 106 ? 11.134 -6.211 12.387 1.00 71.94 106 LEU A CA 1
ATOM 781 C C . LEU A 1 106 ? 10.649 -7.473 11.664 1.00 71.94 106 LEU A C 1
ATOM 783 O O . LEU A 1 106 ? 9.737 -8.149 12.132 1.00 71.94 106 LEU A O 1
ATOM 787 N N . LEU A 1 107 ? 11.268 -7.809 10.531 1.00 69.50 107 LEU A N 1
ATOM 788 C CA . LEU A 1 107 ? 10.946 -9.016 9.774 1.00 69.50 107 LEU A CA 1
ATOM 789 C C . LEU A 1 107 ? 11.409 -10.281 10.515 1.00 69.50 107 LEU A C 1
ATOM 791 O O . LEU A 1 107 ? 10.685 -11.273 10.540 1.00 69.50 107 LEU A O 1
ATOM 795 N N . ALA A 1 108 ? 12.558 -10.218 11.194 1.00 77.19 108 ALA A N 1
ATOM 796 C CA . ALA A 1 108 ? 13.014 -11.288 12.079 1.00 77.19 108 ALA A CA 1
ATOM 797 C C . ALA A 1 108 ? 12.097 -11.469 13.305 1.00 77.19 108 ALA A C 1
ATOM 799 O O . ALA A 1 108 ? 11.835 -12.603 13.710 1.00 77.19 108 ALA A O 1
ATOM 800 N N . ASP A 1 109 ? 11.572 -10.378 13.869 1.00 73.94 109 ASP A N 1
ATOM 801 C CA . ASP A 1 109 ? 10.608 -10.433 14.974 1.00 73.94 109 ASP A CA 1
ATOM 802 C C . ASP A 1 109 ? 9.262 -11.030 14.524 1.00 73.94 109 ASP A C 1
ATOM 804 O O . ASP A 1 109 ? 8.694 -11.865 15.226 1.00 73.94 109 ASP A O 1
ATOM 808 N N . LEU A 1 110 ? 8.792 -10.691 13.318 1.00 67.88 110 LEU A N 1
ATOM 809 C CA . LEU A 1 110 ? 7.606 -11.291 12.695 1.00 67.88 110 LEU A CA 1
ATOM 810 C C . LEU A 1 110 ? 7.759 -12.800 12.458 1.00 67.88 110 LEU A C 1
ATOM 812 O O . LEU A 1 110 ? 6.838 -13.569 12.733 1.00 67.88 110 LEU A O 1
ATOM 816 N N . GLU A 1 111 ? 8.917 -13.242 11.962 1.00 69.56 111 GLU A N 1
ATOM 817 C CA . GLU A 1 111 ? 9.207 -14.670 11.784 1.00 69.56 111 GLU A CA 1
ATOM 818 C C . GLU A 1 111 ? 9.271 -15.403 13.133 1.00 69.56 111 GLU A C 1
ATOM 820 O O . GLU A 1 111 ? 8.737 -16.506 13.269 1.00 69.56 111 GLU A O 1
ATOM 825 N N . ALA A 1 112 ? 9.841 -14.770 14.162 1.00 70.31 112 ALA A N 1
ATOM 826 C CA . ALA A 1 112 ? 9.890 -15.323 15.510 1.00 70.31 112 ALA A CA 1
ATOM 827 C C . ALA A 1 112 ? 8.502 -15.404 16.176 1.00 70.31 112 ALA A C 1
ATOM 829 O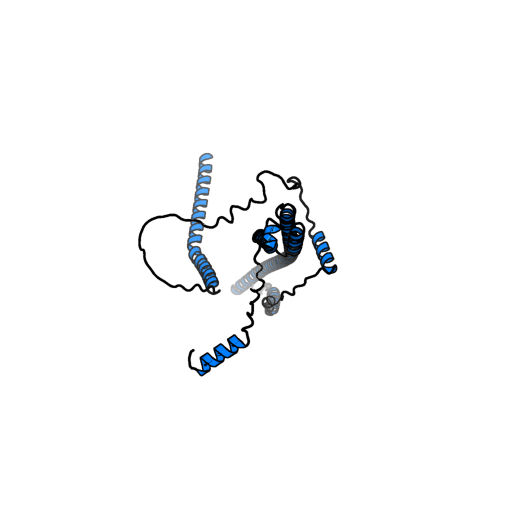 O . ALA A 1 112 ? 8.207 -16.387 16.860 1.00 70.31 112 ALA A O 1
ATOM 830 N N . GLU A 1 113 ? 7.631 -14.412 15.972 1.00 61.53 113 GLU A N 1
ATOM 831 C CA . GLU A 1 113 ? 6.250 -14.431 16.473 1.00 61.53 113 GLU A CA 1
ATOM 832 C C . GLU A 1 113 ? 5.373 -15.448 15.721 1.00 61.53 113 GLU A C 1
ATOM 834 O O . GLU A 1 113 ? 4.548 -16.127 16.345 1.00 61.53 113 GLU A O 1
ATOM 839 N N . ALA A 1 114 ? 5.605 -15.645 14.418 1.00 59.88 114 ALA A N 1
ATOM 840 C CA . ALA A 1 114 ? 4.949 -16.684 13.621 1.00 59.88 114 ALA A CA 1
ATOM 841 C C . ALA A 1 114 ? 5.335 -18.106 14.077 1.00 59.88 114 ALA A C 1
ATOM 843 O O . ALA A 1 114 ? 4.475 -18.990 14.146 1.00 59.88 114 ALA A O 1
ATOM 844 N N . GLU A 1 115 ? 6.595 -18.334 14.466 1.00 52.94 115 GLU A N 1
ATOM 845 C CA . GLU A 1 115 ? 7.028 -19.606 15.067 1.00 52.94 115 GLU A CA 1
ATOM 846 C C . GLU A 1 115 ? 6.549 -19.792 16.522 1.00 52.94 115 GLU A C 1
ATOM 848 O O . GLU A 1 115 ? 6.454 -20.925 17.006 1.00 52.94 115 GLU A O 1
ATOM 853 N N . ALA A 1 116 ? 6.190 -18.710 17.223 1.00 48.72 116 ALA A N 1
ATOM 854 C CA . ALA A 1 116 ? 5.760 -18.738 18.624 1.00 48.72 116 ALA A CA 1
ATOM 855 C C . ALA A 1 116 ? 4.266 -19.072 18.848 1.00 48.72 116 ALA A C 1
ATOM 857 O O . ALA A 1 116 ? 3.832 -19.193 19.997 1.00 48.72 116 ALA A O 1
ATOM 858 N N . GLY A 1 117 ? 3.476 -19.301 17.791 1.00 44.19 117 GLY A N 1
ATOM 859 C CA . GLY A 1 117 ? 2.163 -19.957 17.899 1.00 44.19 117 GLY A CA 1
ATOM 860 C C . GLY A 1 117 ? 1.044 -19.130 18.554 1.00 44.19 117 GLY A C 1
ATOM 861 O O . GLY A 1 117 ? 0.213 -19.677 19.286 1.00 44.19 117 GLY A O 1
ATOM 862 N N . GLY A 1 118 ? 0.989 -17.824 18.285 1.00 32.12 118 GLY A N 1
ATOM 863 C CA . GLY A 1 118 ? -0.073 -16.920 18.740 1.00 32.12 118 GLY A CA 1
ATOM 864 C C . GLY A 1 118 ? -1.276 -16.841 17.791 1.00 32.12 118 GLY A C 1
ATOM 865 O O . GLY A 1 118 ? -1.332 -15.969 16.945 1.00 32.12 118 GLY A O 1
ATOM 866 N N . LEU A 1 119 ? -2.232 -17.762 17.963 1.00 37.06 119 LEU A N 1
ATOM 867 C CA . LEU A 1 119 ? -3.685 -17.645 17.708 1.00 37.06 119 LEU A CA 1
ATOM 868 C C . LEU A 1 119 ? -4.186 -16.696 16.594 1.00 37.06 119 LEU A C 1
ATOM 870 O O . LEU A 1 119 ? -4.352 -15.504 16.827 1.00 37.06 119 LEU A O 1
ATOM 874 N N . GLY A 1 120 ? -4.686 -17.281 15.497 1.00 33.31 120 GLY A N 1
ATOM 875 C CA . GLY A 1 120 ? -5.746 -16.643 14.704 1.00 33.31 120 GLY A CA 1
ATOM 876 C C . GLY A 1 120 ? -5.587 -16.666 13.191 1.00 33.31 120 GLY A C 1
ATOM 877 O O . GLY A 1 120 ? -5.935 -15.686 12.550 1.00 33.31 120 GLY A O 1
ATOM 878 N N . ALA A 1 121 ? -5.120 -17.772 12.607 1.00 38.88 121 ALA A N 1
ATOM 879 C CA . ALA A 1 121 ? -5.264 -18.007 11.174 1.00 38.88 121 ALA A CA 1
ATOM 880 C C . ALA A 1 121 ? -6.759 -18.122 10.815 1.00 38.88 121 ALA A C 1
ATOM 882 O O . ALA A 1 121 ? -7.329 -19.214 10.797 1.00 38.88 121 ALA A O 1
ATOM 883 N N . SER A 1 122 ? -7.421 -16.989 10.581 1.00 32.03 122 SER A N 1
ATOM 884 C CA . SER A 1 122 ? -8.631 -16.970 9.775 1.00 32.03 122 SER A CA 1
ATOM 885 C C . SER A 1 122 ? -8.197 -17.180 8.334 1.00 32.03 122 SER A C 1
ATOM 887 O O . SER A 1 122 ? -7.611 -16.294 7.716 1.00 32.03 122 SER A O 1
ATOM 889 N N . GLU A 1 123 ? -8.460 -18.383 7.836 1.00 38.28 123 GLU A N 1
ATOM 890 C CA . GLU A 1 123 ? -8.449 -18.724 6.420 1.00 38.28 123 GLU A CA 1
ATOM 891 C C . GLU A 1 123 ? -9.360 -17.740 5.668 1.00 38.28 123 GLU A C 1
ATOM 893 O O . GLU A 1 123 ? -10.574 -17.929 5.581 1.00 38.28 123 GLU A O 1
ATOM 898 N N . ALA A 1 124 ? -8.785 -16.654 5.154 1.00 31.70 124 ALA A N 1
ATOM 899 C CA . ALA A 1 124 ? -9.373 -15.916 4.051 1.00 31.70 124 ALA A CA 1
ATOM 900 C C . ALA A 1 124 ? -8.982 -16.657 2.760 1.00 31.70 124 ALA A C 1
ATOM 902 O O . ALA A 1 124 ? -7.802 -16.976 2.579 1.00 31.70 124 ALA A O 1
ATOM 903 N N . PRO A 1 125 ? -9.943 -16.992 1.885 1.00 36.62 125 PRO A N 1
ATOM 904 C CA . PRO A 1 125 ? -9.672 -17.770 0.690 1.00 36.62 125 PRO A CA 1
ATOM 905 C C . PRO A 1 125 ? -8.851 -16.922 -0.283 1.00 36.62 125 PRO A C 1
ATOM 907 O O . PRO A 1 125 ? -9.351 -15.948 -0.843 1.00 36.62 125 PRO A O 1
ATOM 910 N N . MET A 1 126 ? -7.593 -17.310 -0.496 1.00 34.28 126 MET A N 1
ATOM 911 C CA . MET A 1 126 ? -6.828 -16.924 -1.681 1.00 34.28 126 MET A CA 1
ATOM 912 C C . MET A 1 126 ? -7.401 -17.677 -2.884 1.00 34.28 126 MET A C 1
ATOM 914 O O . MET A 1 126 ? -6.796 -18.616 -3.388 1.00 34.28 126 MET A O 1
ATOM 918 N N . ASP A 1 127 ? -8.608 -17.308 -3.300 1.00 35.25 127 ASP A N 1
ATOM 919 C CA . ASP A 1 127 ? -9.190 -17.781 -4.543 1.00 35.25 127 ASP A CA 1
ATOM 920 C C . ASP A 1 127 ? -9.289 -16.605 -5.514 1.00 35.25 127 ASP A C 1
ATOM 922 O O . ASP A 1 127 ? -10.082 -15.683 -5.321 1.00 35.25 127 ASP A O 1
ATOM 926 N N . ARG A 1 128 ? -8.555 -16.759 -6.625 1.00 39.41 128 ARG A N 1
ATOM 927 C CA . ARG A 1 128 ? -8.952 -16.322 -7.973 1.00 39.41 128 ARG A CA 1
ATOM 928 C C . ARG A 1 128 ? -8.455 -14.964 -8.484 1.00 39.41 128 ARG A C 1
ATOM 930 O O . ARG A 1 128 ? -9.248 -14.208 -9.027 1.00 39.41 128 ARG A O 1
ATOM 937 N N . GLU A 1 129 ? -7.140 -14.744 -8.490 1.00 35.22 129 GLU A N 1
ATOM 938 C CA . GLU A 1 129 ? -6.507 -13.829 -9.470 1.00 35.22 129 GLU A CA 1
ATOM 939 C C . GLU A 1 129 ? -5.208 -14.370 -10.109 1.00 35.22 129 GLU A C 1
ATOM 941 O O . GLU A 1 129 ? -4.515 -13.642 -10.809 1.00 35.22 129 GLU A O 1
ATOM 946 N N . GLU A 1 130 ? -4.884 -15.662 -9.962 1.00 36.59 130 GLU A N 1
ATOM 947 C CA . GLU A 1 130 ? -3.681 -16.250 -10.594 1.00 36.59 130 GLU A CA 1
ATOM 948 C C . GLU A 1 130 ? -3.896 -16.821 -12.012 1.00 36.59 130 GLU A C 1
ATOM 950 O O . GLU A 1 130 ? -2.945 -17.278 -12.636 1.00 36.59 130 GLU A O 1
ATOM 955 N N . ASP A 1 131 ? -5.103 -16.737 -12.582 1.00 36.25 131 ASP A N 1
ATOM 956 C CA . ASP A 1 131 ? -5.451 -17.436 -13.835 1.00 36.25 131 ASP A CA 1
ATOM 957 C C . ASP A 1 131 ? -5.582 -16.531 -15.084 1.00 36.25 131 ASP A C 1
ATOM 959 O O . ASP A 1 131 ? -6.296 -16.872 -16.027 1.00 36.25 131 ASP A O 1
ATOM 963 N N . MET A 1 132 ? -4.908 -15.372 -15.139 1.00 39.44 132 MET A N 1
ATOM 964 C CA . MET A 1 132 ? -4.978 -14.478 -16.320 1.00 39.44 132 MET A CA 1
ATOM 965 C C . MET A 1 132 ? -3.651 -13.891 -16.826 1.00 39.44 132 MET A C 1
ATOM 967 O O . MET A 1 132 ? -3.663 -12.914 -17.571 1.00 39.44 132 MET A O 1
ATOM 971 N N . LEU A 1 133 ? -2.502 -14.491 -16.504 1.00 41.69 133 LEU A N 1
ATOM 972 C CA . LEU A 1 133 ? -1.206 -14.053 -17.059 1.00 41.69 133 LEU A CA 1
ATOM 973 C C . LEU A 1 133 ? -0.412 -15.158 -17.772 1.00 41.69 133 LEU A C 1
ATOM 975 O O . LEU A 1 133 ? 0.759 -14.974 -18.086 1.00 41.69 133 LEU A O 1
ATOM 979 N N . ALA A 1 134 ? -1.067 -16.272 -18.106 1.00 40.44 134 ALA A N 1
ATOM 980 C CA . ALA A 1 134 ? -0.535 -17.283 -19.015 1.00 40.44 134 ALA A CA 1
ATOM 981 C C . ALA A 1 134 ? -1.045 -17.050 -20.446 1.00 40.44 134 ALA A C 1
ATOM 983 O O . ALA A 1 134 ? -1.709 -17.901 -21.027 1.00 40.44 134 ALA A O 1
ATOM 984 N N . ASP A 1 135 ? -0.736 -15.882 -21.003 1.00 39.59 135 ASP A N 1
ATOM 985 C CA . ASP A 1 135 ? -0.637 -15.726 -22.454 1.00 39.59 135 ASP A CA 1
ATOM 986 C C . ASP A 1 135 ? 0.831 -15.392 -22.731 1.00 39.59 135 ASP A C 1
ATOM 988 O O . ASP A 1 135 ? 1.219 -14.254 -22.997 1.00 39.59 135 ASP A O 1
ATOM 992 N N . GLU A 1 136 ? 1.691 -16.400 -22.539 1.00 42.41 136 GLU A N 1
ATOM 993 C CA . GLU A 1 136 ? 3.008 -16.380 -23.162 1.00 42.41 136 GLU A CA 1
ATOM 994 C C . GLU A 1 136 ? 2.758 -16.254 -24.669 1.00 42.41 136 GLU A C 1
ATOM 996 O O . GLU A 1 136 ? 2.133 -17.153 -25.246 1.00 42.41 136 GLU A O 1
ATOM 1001 N N . PRO A 1 137 ? 3.216 -15.186 -25.349 1.00 41.22 137 PRO A N 1
ATOM 1002 C CA . PRO A 1 137 ? 3.298 -15.258 -26.790 1.00 41.22 137 PRO A CA 1
ATOM 1003 C C . PRO A 1 137 ? 4.259 -16.406 -27.080 1.00 41.22 137 PRO A C 1
ATOM 1005 O O . PRO A 1 137 ? 5.451 -16.316 -26.778 1.00 41.22 137 PRO A O 1
ATOM 1008 N N . ALA A 1 138 ? 3.715 -17.505 -27.609 1.00 37.44 138 ALA A N 1
ATOM 1009 C CA . ALA A 1 138 ? 4.496 -18.614 -28.127 1.00 37.44 138 ALA A CA 1
ATOM 1010 C C . ALA A 1 138 ? 5.686 -18.020 -28.895 1.00 37.44 138 ALA A C 1
ATOM 1012 O O . ALA A 1 138 ? 5.456 -17.141 -29.739 1.00 37.44 138 ALA A O 1
ATOM 1013 N N . PRO A 1 139 ? 6.939 -18.413 -28.590 1.00 42.78 139 PRO A N 1
ATOM 1014 C CA . PRO A 1 139 ? 8.076 -17.868 -29.301 1.00 42.78 139 PRO A CA 1
ATOM 1015 C C . PRO A 1 139 ? 7.835 -18.176 -30.769 1.00 42.78 139 PRO A C 1
ATOM 1017 O O . PRO A 1 139 ? 7.694 -19.332 -31.162 1.00 42.78 139 PRO A O 1
ATOM 1020 N N . MET A 1 140 ? 7.684 -17.112 -31.551 1.00 41.16 140 MET A N 1
ATOM 1021 C CA . MET A 1 140 ? 7.521 -17.179 -32.988 1.00 41.16 140 MET A CA 1
ATOM 1022 C C . MET A 1 140 ? 8.704 -18.002 -33.520 1.00 41.16 140 MET A C 1
ATOM 1024 O O . MET A 1 140 ? 9.834 -17.513 -33.620 1.00 41.16 140 MET A O 1
ATOM 1028 N N . GLU A 1 141 ? 8.444 -19.266 -33.865 1.00 42.31 141 GLU A N 1
ATOM 1029 C CA . GLU A 1 141 ? 9.377 -20.177 -34.544 1.00 42.31 141 GLU A CA 1
ATOM 1030 C C . GLU A 1 141 ? 9.721 -19.690 -35.971 1.00 42.31 141 GLU A C 1
ATOM 1032 O O . GLU A 1 141 ? 10.287 -20.423 -36.774 1.00 42.31 141 GLU A O 1
ATOM 1037 N N . GLU A 1 142 ? 9.404 -18.436 -36.297 1.00 42.94 142 GLU A N 1
ATOM 1038 C CA . GLU A 1 142 ? 9.799 -17.750 -37.525 1.00 42.94 142 GLU A CA 1
ATOM 1039 C C . GLU A 1 142 ? 11.146 -17.019 -37.386 1.00 42.94 142 GLU A C 1
ATOM 1041 O O . GLU A 1 142 ? 11.766 -16.677 -38.391 1.00 42.94 142 GLU A O 1
ATOM 1046 N N . SER A 1 143 ? 11.664 -16.828 -36.167 1.00 50.00 143 SER A N 1
ATOM 1047 C CA . SER A 1 143 ? 12.963 -16.164 -35.953 1.00 50.00 143 SER A CA 1
ATOM 1048 C C . SER A 1 143 ? 14.165 -17.008 -36.402 1.00 50.00 143 SER A C 1
ATOM 1050 O O . SER A 1 143 ? 15.149 -16.465 -36.898 1.00 50.00 143 SER A O 1
ATOM 1052 N N . SER A 1 144 ? 14.092 -18.338 -36.309 1.00 52.31 144 SER A N 1
ATOM 1053 C CA . SER A 1 144 ? 15.203 -19.228 -36.686 1.00 52.31 144 SER A CA 1
ATOM 1054 C C . SER A 1 144 ? 15.473 -19.232 -38.195 1.00 52.31 144 SER A C 1
ATOM 1056 O O . SER A 1 144 ? 16.624 -19.153 -38.615 1.00 52.31 144 SER A O 1
ATOM 1058 N N . GLN A 1 145 ? 14.420 -19.240 -39.016 1.00 52.66 145 GLN A N 1
ATOM 1059 C CA . GLN A 1 145 ? 14.532 -19.249 -40.480 1.00 52.66 145 GLN A CA 1
ATOM 1060 C C . GLN A 1 145 ? 14.995 -17.895 -41.028 1.00 52.66 145 GLN A C 1
ATOM 1062 O O . GLN A 1 145 ? 15.740 -17.845 -42.004 1.00 52.66 145 GLN A O 1
ATOM 1067 N N . VAL A 1 146 ? 14.592 -16.793 -40.388 1.00 58.28 146 VAL A N 1
ATOM 1068 C CA . VAL A 1 146 ? 15.045 -15.444 -40.753 1.00 58.28 146 VAL A CA 1
ATOM 1069 C C . VAL A 1 146 ? 16.517 -15.249 -40.388 1.00 58.28 146 VAL A C 1
ATOM 1071 O O . VAL A 1 146 ? 17.272 -14.744 -41.213 1.00 58.28 146 VAL A O 1
ATOM 1074 N N . ASN A 1 147 ? 16.957 -15.730 -39.223 1.00 59.00 147 ASN A N 1
ATOM 1075 C CA . ASN A 1 147 ? 18.364 -15.664 -38.817 1.00 59.00 147 ASN A CA 1
ATOM 1076 C C . ASN A 1 147 ? 19.277 -16.476 -39.753 1.00 59.00 147 ASN A C 1
ATOM 1078 O O . ASN A 1 147 ? 20.324 -15.987 -40.171 1.00 59.00 147 ASN A O 1
ATOM 1082 N N . GLU A 1 148 ? 18.854 -17.675 -40.169 1.00 62.97 148 GLU A N 1
ATOM 1083 C CA . GLU A 1 148 ? 19.594 -18.476 -41.156 1.00 62.97 148 GLU A CA 1
ATOM 1084 C C . GLU A 1 148 ? 19.669 -17.796 -42.535 1.00 62.97 148 GLU A C 1
ATOM 1086 O O . GLU A 1 148 ? 20.694 -17.881 -43.213 1.00 62.97 148 GLU A O 1
ATOM 1091 N N . LEU A 1 149 ? 18.610 -17.097 -42.959 1.00 64.81 149 LEU A N 1
ATOM 1092 C CA . LEU A 1 149 ? 18.602 -16.339 -44.213 1.00 64.81 149 LEU A CA 1
ATOM 1093 C C . LEU A 1 149 ? 19.472 -15.079 -44.141 1.00 64.81 149 LEU A C 1
ATOM 1095 O O . LEU A 1 149 ? 20.132 -14.772 -45.130 1.00 64.81 149 LEU A O 1
ATOM 1099 N N . ILE A 1 150 ? 19.525 -14.394 -42.995 1.00 66.62 150 ILE A N 1
ATOM 1100 C CA . ILE A 1 150 ? 20.430 -13.257 -42.753 1.00 66.62 150 ILE A CA 1
ATOM 1101 C C . ILE A 1 150 ? 21.888 -13.721 -42.856 1.00 66.62 150 ILE A C 1
ATOM 1103 O O . ILE A 1 150 ? 22.672 -13.135 -43.600 1.00 66.62 150 ILE A O 1
ATOM 1107 N N . ASP A 1 151 ? 22.227 -14.850 -42.232 1.00 66.75 151 ASP A N 1
ATOM 1108 C CA . ASP A 1 151 ? 23.566 -15.446 -42.303 1.00 66.75 151 ASP A CA 1
ATOM 1109 C C . ASP A 1 151 ? 23.962 -15.914 -43.714 1.00 66.75 151 ASP A C 1
ATOM 1111 O O . ASP A 1 151 ? 25.152 -16.058 -44.016 1.00 66.75 151 ASP A O 1
ATOM 1115 N N . ILE A 1 152 ? 22.987 -16.240 -44.568 1.00 69.06 152 ILE A N 1
ATOM 1116 C CA . ILE A 1 152 ? 23.210 -16.587 -45.979 1.00 69.06 152 ILE A CA 1
ATOM 1117 C C . ILE A 1 152 ? 23.348 -15.317 -46.824 1.00 69.06 152 ILE A C 1
ATOM 1119 O O . ILE A 1 152 ? 24.209 -15.278 -47.703 1.00 69.06 152 ILE A O 1
ATOM 1123 N N . LEU A 1 153 ? 22.549 -14.284 -46.549 1.00 64.25 153 LEU A N 1
ATOM 1124 C CA . LEU A 1 153 ? 22.590 -12.993 -47.237 1.00 64.25 153 LEU A CA 1
ATOM 1125 C C . LEU A 1 153 ? 23.932 -12.283 -47.004 1.00 64.25 153 LEU A C 1
ATOM 1127 O O . LEU A 1 153 ? 24.531 -11.792 -47.953 1.00 64.25 153 LEU A O 1
ATOM 1131 N N . GLU A 1 154 ? 24.468 -12.346 -45.784 1.00 60.59 154 GLU A N 1
ATOM 1132 C CA . GLU A 1 154 ? 25.793 -11.811 -45.431 1.00 60.59 154 GLU A CA 1
ATOM 1133 C C . GLU A 1 154 ? 26.958 -12.556 -46.111 1.00 60.59 154 GLU A C 1
ATOM 1135 O O . GLU A 1 154 ? 28.029 -11.987 -46.320 1.00 60.59 154 GLU A O 1
ATOM 1140 N N . LYS A 1 155 ? 26.769 -13.828 -46.491 1.00 66.50 155 LYS A N 1
ATOM 1141 C CA . LYS A 1 155 ? 27.788 -14.641 -47.187 1.00 66.50 155 LYS A CA 1
ATOM 1142 C C . LYS A 1 155 ? 27.766 -14.479 -48.709 1.00 66.50 155 LYS A C 1
ATOM 1144 O O . LYS A 1 155 ? 28.662 -14.995 -49.378 1.00 66.50 155 LYS A O 1
ATOM 1149 N N . LEU A 1 156 ? 26.757 -13.815 -49.270 1.00 68.31 156 LEU A N 1
ATOM 1150 C CA . LEU A 1 156 ? 26.642 -13.559 -50.705 1.00 68.31 156 LEU A CA 1
ATOM 1151 C C . LEU A 1 156 ? 27.373 -12.257 -51.064 1.00 68.31 156 LEU A C 1
ATOM 1153 O O . LEU A 1 156 ? 26.758 -11.207 -51.162 1.00 68.31 156 LEU A O 1
ATOM 1157 N N . THR A 1 157 ? 28.688 -12.326 -51.283 1.00 67.12 157 THR A N 1
ATOM 1158 C CA . THR A 1 157 ? 29.497 -11.194 -51.770 1.00 67.12 157 THR A CA 1
ATOM 1159 C C . THR A 1 157 ? 29.739 -11.281 -53.278 1.00 67.12 157 THR A C 1
ATOM 1161 O O . THR A 1 157 ? 30.023 -12.353 -53.827 1.00 67.12 157 THR A O 1
ATOM 1164 N N . VAL A 1 158 ? 29.676 -10.148 -53.987 1.00 68.38 158 VAL A N 1
ATOM 1165 C CA . VAL A 1 158 ? 29.991 -10.104 -55.426 1.00 68.38 158 VAL A CA 1
ATOM 1166 C C . VAL A 1 158 ? 31.517 -10.143 -55.659 1.00 68.38 158 VAL A C 1
ATOM 1168 O O . VAL A 1 158 ? 32.199 -9.135 -55.860 1.00 68.38 158 VAL A O 1
ATOM 1171 N N . ASP A 1 159 ? 32.086 -11.350 -55.704 1.00 66.62 159 ASP A N 1
ATOM 1172 C CA . ASP A 1 159 ? 33.523 -11.617 -55.919 1.00 66.62 159 ASP A CA 1
ATOM 1173 C C . ASP A 1 159 ? 33.952 -11.684 -57.408 1.00 66.62 159 ASP A C 1
ATOM 1175 O O . ASP A 1 159 ? 34.833 -12.448 -57.808 1.00 66.62 159 ASP A O 1
ATOM 1179 N N . VAL A 1 160 ? 33.369 -10.859 -58.283 1.00 70.69 160 VAL A N 1
ATOM 1180 C CA . VAL A 1 160 ? 33.734 -10.819 -59.719 1.00 70.69 160 VAL A CA 1
ATOM 1181 C C . VAL A 1 160 ? 34.892 -9.852 -60.000 1.00 70.69 160 VAL A C 1
ATOM 1183 O O . VAL A 1 160 ? 34.701 -8.639 -60.108 1.00 70.69 160 VAL A O 1
ATOM 1186 N N . LYS A 1 161 ? 36.138 -10.333 -60.041 1.00 67.50 161 LYS A N 1
ATOM 1187 C CA . LYS A 1 161 ? 37.285 -9.474 -60.399 1.00 67.50 161 LYS A CA 1
ATOM 1188 C C . LYS A 1 161 ? 37.247 -9.144 -61.896 1.00 67.50 161 LYS A C 1
ATOM 1190 O O . LYS A 1 161 ? 37.108 -10.080 -62.684 1.00 67.50 161 LYS A O 1
ATOM 1195 N N . PRO A 1 162 ? 37.457 -7.878 -62.304 1.00 69.19 162 PRO A N 1
ATOM 1196 C CA . PRO A 1 162 ? 37.608 -7.543 -63.715 1.00 69.19 162 PRO A CA 1
ATOM 1197 C C . PRO A 1 162 ? 38.798 -8.317 -64.293 1.00 69.19 162 PRO A C 1
ATOM 1199 O O . PRO A 1 162 ? 39.937 -8.154 -63.847 1.00 69.19 162 PRO A O 1
ATOM 1202 N N . VAL A 1 163 ? 38.542 -9.207 -65.250 1.00 70.94 163 VAL A N 1
ATOM 1203 C CA . VAL A 1 163 ? 39.594 -9.964 -65.941 1.00 70.94 163 VAL A CA 1
ATOM 1204 C C . VAL A 1 163 ? 39.977 -9.188 -67.202 1.00 70.94 163 VAL A C 1
ATOM 1206 O O . VAL A 1 163 ? 39.089 -8.723 -67.907 1.00 70.94 163 VAL A O 1
ATOM 1209 N N . PRO A 1 164 ? 41.270 -9.038 -67.540 1.00 64.62 164 PRO A N 1
ATOM 1210 C CA . PRO A 1 164 ? 41.658 -8.375 -68.778 1.00 64.62 164 PRO A CA 1
ATOM 1211 C C . PRO A 1 164 ? 41.141 -9.154 -69.994 1.00 64.62 164 PRO A C 1
ATOM 1213 O O . PRO A 1 164 ? 41.489 -10.318 -70.204 1.00 64.62 164 PRO A O 1
ATOM 1216 N N . HIS A 1 165 ? 40.319 -8.502 -70.810 1.00 63.69 165 HIS A N 1
ATOM 1217 C CA . HIS A 1 165 ? 39.817 -9.047 -72.069 1.00 63.69 165 HIS A CA 1
ATOM 1218 C C . HIS A 1 165 ? 40.765 -8.667 -73.216 1.00 63.69 165 HIS A C 1
ATOM 1220 O O . HIS A 1 165 ? 41.369 -7.598 -73.212 1.00 63.69 165 HIS A O 1
ATOM 1226 N N . GLY A 1 166 ? 40.934 -9.555 -74.202 1.00 63.03 166 GLY A N 1
ATOM 1227 C CA . GLY A 1 166 ? 41.952 -9.454 -75.264 1.00 63.03 166 GLY A CA 1
ATOM 1228 C C . GLY A 1 166 ? 41.759 -8.335 -76.301 1.00 63.03 166 GLY A C 1
ATOM 1229 O O . GLY A 1 166 ? 42.336 -8.418 -77.385 1.00 63.03 166 GLY A O 1
ATOM 1230 N N . HIS A 1 167 ? 40.956 -7.313 -76.001 1.00 68.25 167 HIS A N 1
ATOM 1231 C CA . HIS A 1 167 ? 40.711 -6.168 -76.873 1.00 68.25 167 HIS A CA 1
ATOM 1232 C C . HIS A 1 167 ? 41.732 -5.052 -76.606 1.00 68.25 167 HIS A C 1
ATOM 1234 O O . HIS A 1 167 ? 41.894 -4.555 -75.492 1.00 68.25 167 HIS A O 1
ATOM 1240 N N . VAL A 1 168 ? 42.449 -4.650 -77.655 1.00 61.19 168 VAL A N 1
ATOM 1241 C CA . VAL A 1 168 ? 43.386 -3.519 -77.627 1.00 61.19 168 VAL A CA 1
ATOM 1242 C C . VAL A 1 168 ? 42.596 -2.211 -77.568 1.00 61.19 168 VAL A C 1
ATOM 1244 O O . VAL A 1 168 ? 42.060 -1.775 -78.581 1.00 61.19 168 VAL A O 1
ATOM 1247 N N . GLY A 1 169 ? 42.539 -1.591 -76.386 1.00 68.25 169 GLY A N 1
ATOM 1248 C CA . GLY A 1 169 ? 41.873 -0.296 -76.176 1.00 68.25 169 GLY A CA 1
ATOM 1249 C C . GLY A 1 169 ? 40.922 -0.214 -74.979 1.00 68.25 169 GLY A C 1
ATOM 1250 O O . GLY A 1 169 ? 40.349 0.848 -74.769 1.00 68.25 169 GLY A O 1
ATOM 1251 N N . GLY A 1 170 ? 40.788 -1.283 -74.187 1.00 64.19 170 GLY A N 1
ATOM 1252 C CA . GLY A 1 170 ? 39.690 -1.411 -73.222 1.00 64.19 170 GLY A CA 1
ATOM 1253 C C . GLY A 1 170 ? 38.509 -2.128 -73.878 1.00 64.19 170 GLY A C 1
ATOM 1254 O O . GLY A 1 170 ? 38.442 -2.194 -75.104 1.00 64.19 170 GLY A O 1
ATOM 1255 N N . GLY A 1 171 ? 37.657 -2.762 -73.075 1.00 71.06 171 GLY A N 1
ATOM 1256 C CA . GLY A 1 171 ? 36.540 -3.580 -73.553 1.00 71.06 171 GLY A CA 1
ATOM 1257 C C . GLY A 1 171 ? 35.522 -2.819 -74.409 1.00 71.06 171 GLY A C 1
ATOM 1258 O O . GLY A 1 171 ? 35.654 -1.623 -74.676 1.00 71.06 171 GLY A O 1
ATOM 1259 N N . THR A 1 172 ? 34.489 -3.525 -74.857 1.00 77.06 172 THR A N 1
ATOM 1260 C CA . THR A 1 172 ? 33.327 -2.874 -75.488 1.00 77.06 172 THR A CA 1
ATOM 1261 C C . THR A 1 172 ? 32.589 -1.977 -74.482 1.00 77.06 172 THR A C 1
ATOM 1263 O O . THR A 1 172 ? 32.717 -2.172 -73.278 1.00 77.06 172 THR A O 1
ATOM 1266 N N . GLU A 1 173 ? 31.808 -1.000 -74.955 1.00 77.19 173 GLU A N 1
ATOM 1267 C CA . GLU A 1 173 ? 31.025 -0.084 -74.096 1.00 77.19 173 GLU A CA 1
ATOM 1268 C C . GLU A 1 173 ? 30.162 -0.847 -73.071 1.00 77.19 173 GLU A C 1
ATOM 1270 O O . GLU A 1 173 ? 30.192 -0.529 -71.889 1.00 77.19 173 GLU A O 1
ATOM 1275 N N . ALA A 1 174 ? 29.533 -1.949 -73.491 1.00 78.44 174 ALA A N 1
ATOM 1276 C CA . ALA A 1 174 ? 28.764 -2.832 -72.613 1.00 78.44 174 ALA A CA 1
ATOM 1277 C C . ALA A 1 174 ? 29.612 -3.522 -71.523 1.00 78.44 174 ALA A C 1
ATOM 1279 O O . ALA A 1 174 ? 29.168 -3.659 -70.391 1.00 78.44 174 ALA A O 1
ATOM 1280 N N . GLU A 1 175 ? 30.846 -3.938 -71.829 1.00 75.44 175 GLU A N 1
ATOM 1281 C CA . GLU A 1 175 ? 31.744 -4.566 -70.842 1.00 75.44 175 GLU A CA 1
ATOM 1282 C C . GLU A 1 175 ? 32.250 -3.552 -69.802 1.00 75.44 175 GLU A C 1
ATOM 1284 O O . GLU A 1 175 ? 32.528 -3.914 -68.659 1.00 75.44 175 GLU A O 1
ATOM 1289 N N . ILE A 1 176 ? 32.379 -2.281 -70.194 1.00 77.81 176 ILE A N 1
ATOM 1290 C CA . ILE A 1 176 ? 32.734 -1.187 -69.284 1.00 77.81 176 ILE A CA 1
ATOM 1291 C C . ILE A 1 176 ? 31.559 -0.906 -68.339 1.00 77.81 176 ILE A C 1
ATOM 1293 O O . ILE A 1 176 ? 31.765 -0.863 -67.129 1.00 77.81 176 ILE A O 1
ATOM 1297 N N . GLU A 1 177 ? 30.335 -0.814 -68.867 1.00 81.12 177 GLU A N 1
ATOM 1298 C CA . GLU A 1 177 ? 29.112 -0.648 -68.068 1.00 81.12 177 GLU A CA 1
ATOM 1299 C C . GLU A 1 177 ? 28.904 -1.808 -67.078 1.00 81.12 177 GLU A C 1
ATOM 1301 O O . GLU A 1 177 ? 28.589 -1.586 -65.910 1.00 81.12 177 GLU A O 1
ATOM 1306 N N . GLU A 1 178 ? 29.132 -3.056 -67.498 1.00 81.81 178 GLU A N 1
ATOM 1307 C CA . GLU A 1 178 ? 29.052 -4.221 -66.607 1.00 81.81 178 GLU A CA 1
ATOM 1308 C C . GLU A 1 178 ? 30.090 -4.166 -65.477 1.00 81.81 178 GLU A C 1
ATOM 1310 O O . GLU A 1 178 ? 29.782 -4.511 -64.333 1.00 81.81 178 GLU A O 1
ATOM 1315 N N . ALA A 1 179 ? 31.314 -3.715 -65.768 1.00 80.12 179 ALA A N 1
ATOM 1316 C CA . ALA A 1 179 ? 32.356 -3.552 -64.759 1.00 80.12 179 ALA A CA 1
ATOM 1317 C C . ALA A 1 179 ? 32.033 -2.421 -63.764 1.00 80.12 179 ALA A C 1
ATOM 1319 O O . ALA A 1 179 ? 32.301 -2.566 -62.569 1.00 80.12 179 ALA A O 1
ATOM 1320 N N . GLU A 1 180 ? 31.431 -1.325 -64.234 1.00 80.44 180 GLU A N 1
ATOM 1321 C CA . GLU A 1 180 ? 30.947 -0.225 -63.391 1.00 80.44 180 GLU A CA 1
ATOM 1322 C C . GLU A 1 180 ? 29.800 -0.680 -62.477 1.00 80.44 180 GLU A C 1
ATOM 1324 O O . GLU A 1 180 ? 29.839 -0.439 -61.271 1.00 80.44 180 GLU A O 1
ATOM 1329 N N . LEU A 1 181 ? 28.828 -1.426 -63.010 1.00 83.94 181 LEU A N 1
ATOM 1330 C CA . LEU A 1 181 ? 27.728 -1.999 -62.227 1.00 83.94 181 LEU A CA 1
ATOM 1331 C C . LEU A 1 181 ? 28.224 -2.976 -61.151 1.00 83.94 181 LEU A C 1
ATOM 1333 O O . LEU A 1 181 ? 27.721 -2.970 -60.029 1.00 83.94 181 LEU A O 1
ATOM 1337 N N . GLN A 1 182 ? 29.232 -3.793 -61.463 1.00 83.06 182 GLN A N 1
ATOM 1338 C CA . GLN A 1 182 ? 29.851 -4.700 -60.490 1.00 83.06 182 GLN A CA 1
ATOM 1339 C C . GLN A 1 182 ? 30.628 -3.961 -59.393 1.00 83.06 182 GLN A C 1
ATOM 1341 O O . GLN A 1 182 ? 30.716 -4.462 -58.273 1.00 83.06 182 GLN A O 1
ATOM 1346 N N . ALA A 1 183 ? 31.219 -2.802 -59.695 1.00 77.88 183 ALA A N 1
ATOM 1347 C CA . ALA A 1 183 ? 31.870 -1.965 -58.690 1.00 77.88 183 ALA A CA 1
ATOM 1348 C C . ALA A 1 183 ? 30.837 -1.325 -57.748 1.00 77.88 183 ALA A C 1
ATOM 1350 O O . ALA A 1 183 ? 30.996 -1.420 -56.535 1.00 77.88 183 ALA A O 1
ATOM 1351 N N . LEU A 1 184 ? 29.744 -0.787 -58.297 1.00 83.50 184 LEU A N 1
ATOM 1352 C CA . LEU A 1 184 ? 28.644 -0.206 -57.517 1.00 83.50 184 LEU A CA 1
ATOM 1353 C C . LEU A 1 184 ? 27.960 -1.234 -56.604 1.00 83.50 184 LEU A C 1
ATOM 1355 O O . LEU A 1 184 ? 27.662 -0.926 -55.455 1.00 83.50 184 LEU A O 1
ATOM 1359 N N . ALA A 1 185 ? 27.751 -2.465 -57.083 1.00 81.94 185 ALA A N 1
ATOM 1360 C CA . ALA A 1 185 ? 27.173 -3.536 -56.269 1.00 81.94 185 ALA A CA 1
ATOM 1361 C C . ALA A 1 185 ? 28.038 -3.861 -55.039 1.00 81.94 185 ALA A C 1
ATOM 1363 O O . ALA A 1 185 ? 27.510 -4.067 -53.956 1.00 81.94 185 ALA A O 1
ATOM 1364 N N . ARG A 1 186 ? 29.370 -3.835 -55.179 1.00 80.50 186 ARG A N 1
ATOM 1365 C CA . ARG A 1 186 ? 30.286 -4.054 -54.048 1.00 80.50 186 ARG A CA 1
ATOM 1366 C C . ARG A 1 186 ? 30.262 -2.937 -53.027 1.00 80.50 186 ARG A C 1
ATOM 1368 O O . ARG A 1 186 ? 30.348 -3.223 -51.843 1.00 80.50 186 ARG A O 1
ATOM 1375 N N . GLU A 1 187 ? 30.219 -1.691 -53.490 1.00 78.19 187 GLU A N 1
ATOM 1376 C CA . GLU A 1 187 ? 30.134 -0.532 -52.601 1.00 78.19 187 GLU A CA 1
ATOM 1377 C C . GLU A 1 187 ? 28.858 -0.630 -51.753 1.00 78.19 187 GLU A C 1
ATOM 1379 O O . GLU A 1 187 ? 28.925 -0.540 -50.528 1.00 78.19 187 GLU A O 1
ATOM 1384 N N . GLN A 1 188 ? 27.732 -0.973 -52.385 1.00 81.75 188 GLN A N 1
ATOM 1385 C CA . GLN A 1 188 ? 26.468 -1.225 -51.690 1.00 81.75 188 GLN A CA 1
ATOM 1386 C C . GLN A 1 188 ? 26.540 -2.424 -50.736 1.00 81.75 188 GLN A C 1
ATOM 1388 O O . GLN A 1 188 ? 26.068 -2.319 -49.608 1.00 81.75 188 GLN A O 1
ATOM 1393 N N . ASP A 1 189 ? 27.159 -3.538 -51.139 1.00 79.69 189 ASP A N 1
ATOM 1394 C CA . ASP A 1 189 ? 27.343 -4.704 -50.265 1.00 79.69 189 ASP A CA 1
ATOM 1395 C C . ASP A 1 189 ? 28.152 -4.333 -49.006 1.00 79.69 189 ASP A C 1
ATOM 1397 O O . ASP A 1 189 ? 27.808 -4.757 -47.903 1.00 79.69 189 ASP A O 1
ATOM 1401 N N . THR A 1 190 ? 29.205 -3.515 -49.145 1.00 81.44 190 THR A N 1
ATOM 1402 C CA . THR A 1 190 ? 30.015 -3.059 -48.001 1.00 81.44 190 THR A CA 1
ATOM 1403 C C . THR A 1 190 ? 29.268 -2.086 -47.093 1.00 81.44 190 THR A C 1
ATOM 1405 O O . THR A 1 190 ? 29.361 -2.213 -45.875 1.00 81.44 190 THR A O 1
ATOM 1408 N N . GLU A 1 191 ? 28.483 -1.163 -47.656 1.00 83.38 191 GLU A N 1
ATOM 1409 C CA . GLU A 1 191 ? 27.650 -0.235 -46.878 1.00 83.38 191 GLU A CA 1
ATOM 1410 C C . GLU A 1 191 ? 26.583 -0.993 -46.073 1.00 83.38 191 GLU A C 1
ATOM 1412 O O . GLU A 1 191 ? 26.431 -0.777 -44.872 1.00 83.38 191 GLU A O 1
ATOM 1417 N N . VAL A 1 192 ? 25.905 -1.957 -46.701 1.00 82.19 192 VAL A N 1
ATOM 1418 C CA . VAL A 1 192 ? 24.893 -2.796 -46.042 1.00 82.19 192 VAL A CA 1
ATOM 1419 C C . VAL A 1 192 ? 25.515 -3.663 -44.944 1.00 82.19 192 VAL A C 1
ATOM 1421 O O . VAL A 1 192 ? 24.901 -3.859 -43.895 1.00 82.19 192 VAL A O 1
ATOM 1424 N N . GLN A 1 193 ? 26.730 -4.181 -45.136 1.00 79.50 193 GLN A N 1
ATOM 1425 C CA . GLN A 1 193 ? 27.442 -4.916 -44.085 1.00 79.50 193 GLN A CA 1
ATOM 1426 C C . GLN A 1 193 ? 27.746 -4.026 -42.876 1.00 79.50 193 GLN A C 1
ATOM 1428 O O . GLN A 1 193 ? 27.458 -4.419 -41.745 1.00 79.50 193 GLN A O 1
ATOM 1433 N N . GLU A 1 194 ? 28.258 -2.815 -43.099 1.00 85.12 194 GLU A N 1
ATOM 1434 C CA . GLU A 1 194 ? 28.536 -1.860 -42.023 1.00 85.12 194 GLU A CA 1
ATOM 1435 C C . GLU A 1 194 ? 27.261 -1.453 -41.264 1.00 85.12 194 GLU A C 1
ATOM 1437 O O . GLU A 1 194 ? 27.279 -1.360 -40.033 1.00 85.12 194 GLU A O 1
ATOM 1442 N N . GLU A 1 195 ? 26.140 -1.261 -41.963 1.00 86.00 195 GLU A N 1
ATOM 1443 C CA . GLU A 1 195 ? 24.837 -0.979 -41.348 1.00 86.00 195 GLU A CA 1
ATOM 1444 C C . GLU A 1 195 ? 24.326 -2.156 -40.505 1.00 86.00 195 GLU A C 1
ATOM 1446 O O . GLU A 1 195 ? 23.884 -1.956 -39.372 1.00 86.00 195 GLU A O 1
ATOM 1451 N N . ASN A 1 196 ? 24.436 -3.395 -40.994 1.00 80.44 196 ASN A N 1
ATOM 1452 C CA . ASN A 1 196 ? 24.031 -4.583 -40.235 1.00 80.44 196 ASN A CA 1
ATOM 1453 C C . ASN A 1 196 ? 24.909 -4.810 -38.998 1.00 80.44 196 ASN A C 1
ATOM 1455 O O . ASN A 1 196 ? 24.400 -5.169 -37.936 1.00 80.44 196 ASN A O 1
ATOM 1459 N N . GLU A 1 197 ? 26.215 -4.551 -39.088 1.00 87.00 197 GLU A N 1
ATOM 1460 C CA . GLU A 1 197 ? 27.106 -4.591 -37.926 1.00 87.00 197 GLU A CA 1
ATOM 1461 C C . GLU A 1 197 ? 26.738 -3.535 -36.875 1.00 87.00 197 GLU A C 1
ATOM 1463 O O . GLU A 1 197 ? 26.814 -3.802 -35.673 1.00 87.00 197 GLU A O 1
ATOM 1468 N N . GLN A 1 198 ? 26.337 -2.334 -37.302 1.00 89.38 198 GLN A N 1
ATOM 1469 C CA . GLN A 1 198 ? 25.849 -1.292 -36.393 1.00 89.38 198 GLN A CA 1
ATOM 1470 C C . GLN A 1 198 ? 24.516 -1.684 -35.752 1.00 89.38 198 GLN A C 1
ATOM 1472 O O . GLN A 1 198 ? 24.347 -1.506 -34.545 1.00 89.38 198 GLN A O 1
ATOM 1477 N N . LEU A 1 199 ? 23.595 -2.258 -36.529 1.00 87.25 199 LEU A N 1
ATOM 1478 C CA . LEU A 1 199 ? 22.317 -2.755 -36.026 1.00 87.25 199 LEU A CA 1
ATOM 1479 C C . LEU A 1 199 ? 22.509 -3.887 -35.013 1.00 87.25 199 LEU A C 1
ATOM 1481 O O . LEU A 1 199 ? 21.870 -3.860 -33.967 1.00 87.25 199 LEU A O 1
ATOM 1485 N N . ARG A 1 200 ? 23.426 -4.831 -35.258 1.00 84.25 200 ARG A N 1
ATOM 1486 C CA . ARG A 1 200 ? 23.752 -5.903 -34.300 1.00 84.25 200 ARG A CA 1
ATOM 1487 C C . ARG A 1 200 ? 24.284 -5.353 -32.981 1.00 84.25 200 ARG A C 1
ATOM 1489 O O . ARG A 1 200 ? 23.779 -5.735 -31.934 1.00 84.25 200 ARG A O 1
ATOM 1496 N N . LYS A 1 201 ? 25.213 -4.392 -33.023 1.00 92.44 201 LYS A N 1
ATOM 1497 C CA . LYS A 1 201 ? 25.711 -3.717 -31.809 1.00 92.44 201 LYS A CA 1
ATOM 1498 C C . LYS A 1 201 ? 24.590 -3.007 -31.051 1.00 92.44 201 LYS A C 1
ATOM 1500 O O . LYS A 1 201 ? 24.513 -3.111 -29.836 1.00 92.44 201 LYS A O 1
ATOM 1505 N N . ALA A 1 202 ? 23.690 -2.332 -31.768 1.00 91.81 202 ALA A N 1
ATOM 1506 C CA . ALA A 1 202 ? 22.541 -1.679 -31.151 1.00 91.81 202 ALA A CA 1
ATOM 1507 C C . ALA A 1 202 ? 21.566 -2.686 -30.515 1.00 91.81 202 ALA A C 1
ATOM 1509 O O . ALA A 1 202 ? 21.010 -2.403 -29.458 1.00 91.81 202 ALA A O 1
ATOM 1510 N N . VAL A 1 203 ? 21.360 -3.855 -31.130 1.00 91.25 203 VAL A N 1
ATOM 1511 C CA . VAL A 1 203 ? 20.542 -4.937 -30.559 1.00 91.25 203 VAL A CA 1
ATOM 1512 C C . VAL A 1 203 ? 21.201 -5.512 -29.307 1.00 91.25 203 VAL A C 1
ATOM 1514 O O . VAL A 1 203 ? 20.525 -5.626 -28.291 1.00 91.25 203 VAL A O 1
ATOM 1517 N N . GLU A 1 204 ? 22.506 -5.788 -29.337 1.00 92.31 204 GLU A N 1
ATOM 1518 C CA . GLU A 1 204 ? 23.262 -6.266 -28.169 1.00 92.31 204 GLU A CA 1
ATOM 1519 C C . GLU A 1 204 ? 23.188 -5.266 -26.999 1.00 92.31 204 GLU A C 1
ATOM 1521 O O . GLU A 1 204 ? 22.862 -5.642 -25.871 1.00 92.31 204 GLU A O 1
ATOM 1526 N N . ASP A 1 205 ? 23.396 -3.972 -27.270 1.00 92.94 205 ASP A N 1
ATOM 1527 C CA . ASP A 1 205 ? 23.269 -2.912 -26.265 1.00 92.94 205 ASP A CA 1
ATOM 1528 C C . ASP A 1 205 ? 21.846 -2.865 -25.677 1.00 92.94 205 ASP A C 1
ATOM 1530 O O . ASP A 1 205 ? 21.663 -2.742 -24.461 1.00 92.94 205 ASP A O 1
ATOM 1534 N N . LEU A 1 206 ? 20.819 -2.983 -26.528 1.00 92.94 206 LEU A N 1
ATOM 1535 C CA . LEU A 1 206 ? 19.422 -3.005 -26.097 1.00 92.94 206 LEU A CA 1
ATOM 1536 C C . LEU A 1 206 ? 19.115 -4.234 -25.237 1.00 92.94 206 LEU A C 1
ATOM 1538 O O . LEU A 1 206 ? 18.496 -4.076 -24.183 1.00 92.94 206 LEU A O 1
ATOM 1542 N N . GLU A 1 207 ? 19.577 -5.422 -25.620 1.00 90.81 207 GLU A N 1
ATOM 1543 C CA . GLU A 1 207 ? 19.415 -6.652 -24.837 1.00 90.81 207 GLU A CA 1
ATOM 1544 C C . GLU A 1 207 ? 20.040 -6.514 -23.444 1.00 90.81 207 GLU A C 1
ATOM 1546 O O . GLU A 1 207 ? 19.399 -6.838 -22.438 1.00 90.81 207 GLU A O 1
ATOM 1551 N N . GLU A 1 208 ? 21.241 -5.936 -23.350 1.00 92.94 208 GLU A N 1
ATOM 1552 C CA . GLU A 1 208 ? 21.860 -5.642 -22.059 1.00 92.94 208 GLU A CA 1
ATOM 1553 C C . GLU A 1 208 ? 21.034 -4.662 -21.218 1.00 92.94 208 GLU A C 1
ATOM 1555 O O . GLU A 1 208 ? 20.924 -4.829 -19.998 1.00 92.94 208 GLU A O 1
ATOM 1560 N N . THR A 1 209 ? 20.472 -3.613 -21.830 1.00 92.38 209 THR A N 1
ATOM 1561 C CA . THR A 1 209 ? 19.632 -2.660 -21.088 1.00 92.38 209 THR A CA 1
ATOM 1562 C C . THR A 1 209 ? 18.344 -3.302 -20.592 1.00 92.38 209 THR A C 1
ATOM 1564 O O . THR A 1 209 ? 17.953 -3.055 -19.452 1.00 92.38 209 THR A O 1
ATOM 1567 N N . VAL A 1 210 ? 17.717 -4.167 -21.392 1.00 93.88 210 VAL A N 1
ATOM 1568 C CA . VAL A 1 210 ? 16.506 -4.897 -21.004 1.00 93.88 210 VAL A CA 1
ATOM 1569 C C . VAL A 1 210 ? 16.811 -5.847 -19.851 1.00 93.88 210 VAL A C 1
ATOM 1571 O O . VAL A 1 210 ? 16.072 -5.851 -18.870 1.00 93.88 210 VAL A O 1
ATOM 1574 N N . ALA A 1 211 ? 17.930 -6.573 -19.902 1.00 93.88 211 ALA A N 1
ATOM 1575 C CA . ALA A 1 211 ? 18.351 -7.453 -18.814 1.00 93.88 211 ALA A CA 1
ATOM 1576 C C . ALA A 1 211 ? 18.599 -6.677 -17.507 1.00 93.88 211 ALA A C 1
ATOM 1578 O O . ALA A 1 211 ? 18.128 -7.083 -16.443 1.00 93.88 211 ALA A O 1
ATOM 1579 N N . LYS A 1 212 ? 19.276 -5.522 -17.583 1.00 94.12 212 LYS A N 1
ATOM 1580 C CA . LYS A 1 212 ? 19.500 -4.634 -16.426 1.00 94.12 212 LYS A CA 1
ATOM 1581 C C . LYS A 1 212 ? 18.178 -4.097 -15.870 1.00 94.12 212 LYS A C 1
ATOM 1583 O O . LYS A 1 212 ? 17.976 -4.131 -14.662 1.00 94.12 212 LYS A O 1
ATOM 1588 N N . LEU A 1 213 ? 17.266 -3.648 -16.733 1.00 93.94 213 LEU A N 1
ATOM 1589 C CA . LEU A 1 213 ? 15.940 -3.165 -16.333 1.00 93.94 213 LEU A CA 1
ATOM 1590 C C . LEU A 1 213 ? 15.066 -4.273 -15.734 1.00 93.94 213 LEU A C 1
ATOM 1592 O O . LEU A 1 213 ? 14.279 -4.018 -14.827 1.00 93.94 213 LEU A O 1
ATOM 1596 N N . GLN A 1 214 ? 15.187 -5.506 -16.220 1.00 94.00 214 GLN A N 1
ATOM 1597 C CA . GLN A 1 214 ? 14.461 -6.645 -15.671 1.00 94.00 214 GLN A CA 1
ATOM 1598 C C . GLN A 1 214 ? 14.988 -7.026 -14.282 1.00 94.00 214 GLN A C 1
ATOM 1600 O O . GLN A 1 214 ? 14.185 -7.289 -13.387 1.00 94.00 214 GLN A O 1
ATOM 1605 N N . ALA A 1 215 ? 16.310 -6.995 -14.084 1.00 93.44 215 ALA A N 1
ATOM 1606 C CA . ALA A 1 215 ? 16.924 -7.206 -12.775 1.00 93.44 215 ALA A CA 1
ATOM 1607 C C . ALA A 1 215 ? 16.467 -6.140 -11.767 1.00 93.44 215 ALA A C 1
ATOM 1609 O O . ALA A 1 215 ? 15.942 -6.490 -10.712 1.00 93.44 215 ALA A O 1
ATOM 1610 N N . THR A 1 216 ? 16.538 -4.853 -12.129 1.00 93.81 216 THR A N 1
ATOM 1611 C CA . THR A 1 216 ? 16.073 -3.776 -11.240 1.00 93.81 216 THR A CA 1
ATOM 1612 C C . THR A 1 216 ? 14.569 -3.843 -10.991 1.00 93.81 216 THR A C 1
ATOM 1614 O O . THR A 1 216 ? 14.123 -3.579 -9.881 1.00 93.81 216 THR A O 1
ATOM 1617 N N . LYS A 1 217 ? 13.758 -4.247 -11.977 1.00 93.88 217 LYS A N 1
ATOM 1618 C CA . LYS A 1 217 ? 12.318 -4.467 -11.776 1.00 93.88 217 LYS A CA 1
ATOM 1619 C C . LYS A 1 217 ? 12.049 -5.574 -10.753 1.00 93.88 217 LYS A C 1
ATOM 1621 O O . LYS A 1 217 ? 11.130 -5.423 -9.953 1.00 93.88 217 LYS A O 1
ATOM 1626 N N . SER A 1 218 ? 12.827 -6.657 -10.776 1.00 92.62 218 SER A N 1
ATOM 1627 C CA . SER A 1 218 ? 12.723 -7.741 -9.792 1.00 92.62 218 SER A CA 1
ATOM 1628 C C . SER A 1 218 ? 13.113 -7.264 -8.393 1.00 92.62 218 SER A C 1
ATOM 1630 O O . SER A 1 218 ? 12.349 -7.461 -7.453 1.00 92.62 218 SER A O 1
ATOM 1632 N N . GLU A 1 219 ? 14.247 -6.571 -8.263 1.00 93.94 219 GLU A N 1
ATOM 1633 C CA . GLU A 1 219 ? 14.719 -6.010 -6.987 1.00 93.94 219 GLU A CA 1
ATOM 1634 C C . GLU A 1 219 ? 13.697 -5.026 -6.396 1.00 93.94 219 GLU A C 1
ATOM 1636 O O . GLU A 1 219 ? 13.269 -5.169 -5.251 1.00 93.94 219 GLU A O 1
ATOM 1641 N N . MET A 1 220 ? 13.202 -4.090 -7.211 1.00 90.69 220 MET A N 1
ATOM 1642 C CA . MET A 1 220 ? 12.167 -3.140 -6.796 1.00 90.69 220 MET A CA 1
ATOM 1643 C C . MET A 1 220 ? 10.860 -3.848 -6.414 1.00 90.69 220 MET A C 1
ATOM 1645 O O . MET A 1 220 ? 10.152 -3.391 -5.518 1.00 90.69 220 MET A O 1
ATOM 1649 N N . ALA A 1 221 ? 10.497 -4.953 -7.072 1.00 93.12 221 ALA A N 1
ATOM 1650 C CA . ALA A 1 221 ? 9.310 -5.726 -6.708 1.00 93.12 221 ALA A CA 1
ATOM 1651 C C . ALA A 1 221 ? 9.464 -6.385 -5.327 1.00 93.12 221 ALA A C 1
ATOM 1653 O O . ALA A 1 221 ? 8.531 -6.330 -4.523 1.00 93.12 221 ALA A O 1
ATOM 1654 N N . GLU A 1 222 ? 10.638 -6.944 -5.020 1.00 93.12 222 GLU A N 1
ATOM 1655 C CA . GLU A 1 222 ? 10.943 -7.520 -3.705 1.00 93.12 222 GLU A CA 1
ATOM 1656 C C . GLU A 1 222 ? 10.916 -6.463 -2.595 1.00 93.12 222 GLU A C 1
ATOM 1658 O O . GLU A 1 222 ? 10.316 -6.683 -1.539 1.00 93.12 222 GLU A O 1
ATOM 1663 N N . GLU A 1 223 ? 11.505 -5.292 -2.839 1.00 93.94 223 GLU A N 1
ATOM 1664 C CA . GLU A 1 223 ? 11.464 -4.169 -1.899 1.00 93.94 223 GLU A CA 1
ATOM 1665 C C . GLU A 1 223 ? 10.031 -3.691 -1.649 1.00 93.94 223 GLU A C 1
ATOM 1667 O O . GLU A 1 223 ? 9.628 -3.522 -0.500 1.00 93.94 223 GLU A O 1
ATOM 1672 N N . ASN A 1 224 ? 9.210 -3.568 -2.695 1.00 93.50 224 ASN A N 1
ATOM 1673 C CA . ASN A 1 224 ? 7.797 -3.209 -2.547 1.00 93.50 224 ASN A CA 1
ATOM 1674 C C . ASN A 1 224 ? 7.020 -4.217 -1.689 1.00 93.50 224 ASN A C 1
ATOM 1676 O O . ASN A 1 224 ? 6.151 -3.816 -0.914 1.00 93.50 224 ASN A O 1
ATOM 1680 N N . VAL A 1 225 ? 7.324 -5.515 -1.787 1.00 95.44 225 VAL A N 1
ATOM 1681 C CA . VAL A 1 225 ? 6.711 -6.533 -0.919 1.00 95.44 225 VAL A CA 1
ATOM 1682 C C . VAL A 1 225 ? 7.154 -6.353 0.534 1.00 95.44 225 VAL A C 1
ATOM 1684 O O . VAL A 1 225 ? 6.317 -6.440 1.432 1.00 95.44 225 VAL A O 1
ATOM 1687 N N . LYS A 1 226 ? 8.437 -6.066 0.788 1.00 93.25 226 LYS A N 1
ATOM 1688 C CA . LYS A 1 226 ? 8.937 -5.782 2.146 1.00 93.25 226 LYS A CA 1
ATOM 1689 C C . LYS A 1 226 ? 8.285 -4.533 2.737 1.00 93.25 226 LYS A C 1
ATOM 1691 O O . LYS A 1 226 ? 7.839 -4.574 3.880 1.00 93.25 226 LYS A O 1
ATOM 1696 N N . TYR A 1 227 ? 8.162 -3.459 1.956 1.00 94.25 227 TYR A N 1
ATOM 1697 C CA . TYR A 1 227 ? 7.492 -2.236 2.396 1.00 94.25 227 TYR A CA 1
ATOM 1698 C C . TYR A 1 227 ? 6.014 -2.467 2.701 1.00 94.25 227 TYR A C 1
ATOM 1700 O O . TYR A 1 227 ? 5.550 -2.014 3.741 1.00 94.25 227 TYR A O 1
ATOM 1708 N N . LYS A 1 228 ? 5.289 -3.217 1.860 1.00 95.44 228 LYS A N 1
ATOM 1709 C CA . LYS A 1 228 ? 3.892 -3.590 2.141 1.00 95.44 228 LYS A CA 1
ATOM 1710 C C . LYS A 1 228 ? 3.768 -4.353 3.459 1.00 95.44 228 LYS A C 1
ATOM 1712 O O . LYS A 1 228 ? 3.015 -3.927 4.320 1.00 95.44 228 LYS A O 1
ATOM 1717 N N . LYS A 1 229 ? 4.593 -5.385 3.671 1.00 95.12 229 LYS A N 1
ATOM 1718 C CA . LYS A 1 229 ? 4.611 -6.148 4.932 1.00 95.12 229 LYS A CA 1
ATOM 1719 C C . LYS A 1 229 ? 4.914 -5.273 6.151 1.00 95.12 229 LYS A C 1
ATOM 1721 O O . LYS A 1 229 ? 4.279 -5.428 7.187 1.00 95.12 229 LYS A O 1
ATOM 1726 N N . ALA A 1 230 ? 5.872 -4.354 6.034 1.00 94.69 230 ALA A N 1
ATOM 1727 C CA . ALA A 1 230 ? 6.195 -3.422 7.109 1.00 94.69 230 ALA A CA 1
ATOM 1728 C C . ALA A 1 230 ? 5.032 -2.459 7.404 1.00 94.69 230 ALA A C 1
ATOM 1730 O O . ALA A 1 230 ? 4.753 -2.178 8.567 1.00 94.69 230 ALA A O 1
ATOM 1731 N N . VAL A 1 231 ? 4.337 -1.974 6.370 1.00 96.25 231 VAL A N 1
ATOM 1732 C CA . VAL A 1 231 ? 3.153 -1.115 6.517 1.00 96.25 231 VAL A CA 1
ATOM 1733 C C . VAL A 1 231 ? 1.998 -1.876 7.163 1.00 96.25 231 VAL A C 1
ATOM 1735 O O . VAL A 1 231 ? 1.395 -1.344 8.093 1.00 96.25 231 VAL A O 1
ATOM 1738 N N . ASP A 1 232 ? 1.734 -3.113 6.739 1.00 94.81 232 ASP A N 1
ATOM 1739 C CA . ASP A 1 232 ? 0.682 -3.957 7.312 1.00 94.81 232 ASP A CA 1
ATOM 1740 C C . ASP A 1 232 ? 0.958 -4.213 8.801 1.00 94.81 232 ASP A C 1
ATOM 1742 O O . ASP A 1 232 ? 0.115 -3.914 9.647 1.00 94.81 232 ASP A O 1
ATOM 1746 N N . TYR A 1 233 ? 2.187 -4.607 9.152 1.00 94.00 233 TYR A N 1
ATOM 1747 C CA . TYR A 1 233 ? 2.601 -4.789 10.547 1.00 94.00 233 TYR A CA 1
ATOM 1748 C C . TYR A 1 233 ? 2.443 -3.516 11.391 1.00 94.00 233 TYR A C 1
ATOM 1750 O O . TYR A 1 233 ? 1.924 -3.553 12.508 1.00 94.00 233 TYR A O 1
ATOM 1758 N N . LEU A 1 234 ? 2.873 -2.364 10.868 1.00 95.00 234 LEU A N 1
ATOM 1759 C CA . LEU A 1 234 ? 2.713 -1.092 11.569 1.00 95.00 234 LEU A CA 1
ATOM 1760 C C . LEU A 1 234 ? 1.237 -0.720 11.734 1.00 95.00 234 LEU A C 1
ATOM 1762 O O . LEU A 1 234 ? 0.867 -0.196 12.784 1.00 95.00 234 LEU A O 1
ATOM 1766 N N . SER A 1 235 ? 0.396 -0.997 10.737 1.00 95.56 235 SER A N 1
ATOM 1767 C CA . SER A 1 235 ? -1.042 -0.738 10.813 1.00 95.56 235 SER A CA 1
ATOM 1768 C C . SER A 1 235 ? -1.703 -1.565 11.918 1.00 95.56 235 SER A C 1
ATOM 1770 O O . SER A 1 235 ? -2.369 -0.993 12.782 1.00 95.56 235 SER A O 1
ATOM 1772 N N . GLU A 1 236 ? -1.400 -2.864 11.991 1.00 94.69 236 GLU A N 1
ATOM 1773 C CA . GLU A 1 236 ? -1.886 -3.761 13.042 1.00 94.69 236 GLU A CA 1
ATOM 1774 C C . GLU A 1 236 ? -1.431 -3.288 14.428 1.00 94.69 236 GLU A C 1
ATOM 1776 O O . GLU A 1 236 ? -2.237 -3.160 15.352 1.00 94.69 236 GLU A O 1
ATOM 1781 N N . LYS A 1 237 ? -0.149 -2.929 14.580 1.00 95.31 237 LYS A N 1
ATOM 1782 C CA . LYS A 1 237 ? 0.376 -2.417 15.855 1.00 95.31 237 LYS A CA 1
ATOM 1783 C C . LYS A 1 237 ? -0.260 -1.090 16.260 1.00 95.31 237 LYS A C 1
ATOM 1785 O O . LYS A 1 237 ? -0.516 -0.873 17.446 1.00 95.31 237 LYS A O 1
ATOM 1790 N N . ILE A 1 238 ? -0.548 -0.204 15.308 1.00 95.00 238 ILE A N 1
ATOM 1791 C CA . ILE A 1 238 ? -1.257 1.052 15.578 1.00 95.00 238 ILE A CA 1
ATOM 1792 C C . ILE A 1 238 ? -2.688 0.767 16.043 1.00 95.00 238 ILE A C 1
ATOM 1794 O O . ILE A 1 238 ? -3.143 1.384 17.008 1.00 95.00 238 ILE A O 1
ATOM 1798 N N . GLU A 1 239 ? -3.393 -0.175 15.420 1.00 93.12 239 GLU A N 1
ATOM 1799 C CA . GLU A 1 239 ? -4.734 -0.581 15.846 1.00 93.12 239 GLU A CA 1
ATOM 1800 C C . GLU A 1 239 ? -4.726 -1.192 17.254 1.00 93.12 239 GLU A C 1
ATOM 1802 O O . GLU A 1 239 ? -5.513 -0.771 18.107 1.00 93.12 239 GLU A O 1
ATOM 1807 N N . GLU A 1 240 ? -3.789 -2.093 17.556 1.00 93.69 240 GLU A N 1
ATOM 1808 C CA . GLU A 1 240 ? -3.604 -2.674 18.894 1.00 93.69 240 GLU A CA 1
ATOM 1809 C C . GLU A 1 240 ? -3.340 -1.599 19.963 1.00 93.69 240 GLU A C 1
ATOM 1811 O O . GLU A 1 240 ? -3.948 -1.594 21.047 1.00 93.69 240 GLU A O 1
ATOM 1816 N N . VAL A 1 241 ? -2.453 -0.647 19.667 1.00 95.38 241 VAL A N 1
ATOM 1817 C CA . VAL A 1 241 ? -2.136 0.471 20.565 1.00 95.38 241 VAL A CA 1
ATOM 1818 C C . VAL A 1 241 ? -3.343 1.396 20.728 1.00 95.38 241 VAL A C 1
ATOM 1820 O O . VAL A 1 241 ? -3.661 1.799 21.846 1.00 95.38 241 VAL A O 1
ATOM 1823 N N . ASN A 1 242 ? -4.082 1.689 19.662 1.00 94.06 242 ASN A N 1
ATOM 1824 C CA . ASN A 1 242 ? -5.284 2.518 19.734 1.00 94.06 242 ASN A CA 1
ATOM 1825 C C . ASN A 1 242 ? -6.392 1.849 20.559 1.00 94.06 242 ASN A C 1
ATOM 1827 O O . ASN A 1 242 ? -7.019 2.503 21.398 1.00 94.06 242 ASN A O 1
ATOM 1831 N N . LEU A 1 243 ? -6.596 0.541 20.388 1.00 94.56 243 LEU A N 1
ATOM 1832 C CA . LEU A 1 243 ? -7.542 -0.245 21.179 1.00 94.56 243 LEU A CA 1
ATOM 1833 C C . LEU A 1 243 ? -7.148 -0.280 22.653 1.00 94.56 243 LEU A C 1
ATOM 1835 O O . LEU A 1 243 ? -7.985 -0.037 23.526 1.00 94.56 243 LEU A O 1
ATOM 1839 N N . SER A 1 244 ? -5.879 -0.553 22.956 1.00 94.44 244 SER A N 1
ATOM 1840 C CA . SER A 1 244 ? -5.386 -0.570 24.336 1.00 94.44 244 SER A CA 1
ATOM 1841 C C . SER A 1 244 ? -5.461 0.814 24.990 1.00 94.44 244 SER A C 1
ATOM 1843 O O . SER A 1 244 ? -5.936 0.921 26.124 1.00 94.44 244 SER A O 1
ATOM 1845 N N . ASN A 1 245 ? -5.131 1.887 24.267 1.00 94.88 245 ASN A N 1
ATOM 1846 C CA . ASN A 1 245 ? -5.290 3.265 24.732 1.00 94.88 245 ASN A CA 1
ATOM 1847 C C . ASN A 1 245 ? -6.758 3.604 25.014 1.00 94.88 245 ASN A C 1
ATOM 1849 O O . ASN A 1 245 ? -7.071 4.132 26.083 1.00 94.88 245 ASN A O 1
ATOM 1853 N N . ALA A 1 246 ? -7.681 3.250 24.115 1.00 94.12 246 ALA A N 1
ATOM 1854 C CA . ALA A 1 246 ? -9.113 3.447 24.330 1.00 94.12 246 ALA A CA 1
ATOM 1855 C C . ALA A 1 246 ? -9.607 2.690 25.575 1.00 94.12 246 ALA A C 1
ATOM 1857 O O . ALA A 1 246 ? -10.258 3.281 26.444 1.00 94.12 246 ALA A O 1
ATOM 1858 N N . LYS A 1 247 ? -9.235 1.409 25.718 1.00 94.25 247 LYS A N 1
ATOM 1859 C CA . LYS A 1 247 ? -9.540 0.597 26.908 1.00 94.25 247 LYS A CA 1
ATOM 1860 C C . LYS A 1 247 ? -9.033 1.273 28.178 1.00 94.25 247 LYS A C 1
ATOM 1862 O O . LYS A 1 247 ? -9.805 1.439 29.121 1.00 94.25 247 LYS A O 1
ATOM 1867 N N . LEU A 1 248 ? -7.777 1.718 28.201 1.00 94.81 248 LEU A N 1
ATOM 1868 C CA . LEU A 1 248 ? -7.184 2.404 29.351 1.00 94.81 248 LEU A CA 1
ATOM 1869 C C . LEU A 1 248 ? -7.911 3.710 29.681 1.00 94.81 248 LEU A C 1
ATOM 1871 O O . LEU A 1 248 ? -8.198 3.970 30.850 1.00 94.81 248 LEU A O 1
ATOM 187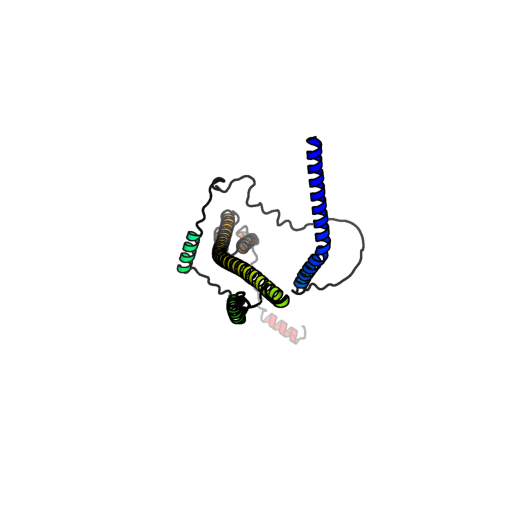5 N N . VAL A 1 249 ? -8.267 4.516 28.679 1.00 94.81 249 VAL A N 1
ATOM 1876 C CA . VAL A 1 249 ? -9.007 5.771 28.876 1.00 94.81 249 VAL A CA 1
ATOM 1877 C C . VAL A 1 249 ? -10.374 5.506 29.505 1.00 94.81 249 VAL A C 1
ATOM 1879 O O . VAL A 1 249 ? -10.724 6.147 30.500 1.00 94.81 249 VAL A O 1
ATOM 1882 N N . TYR A 1 250 ? -11.151 4.559 28.976 1.00 94.44 250 TYR A N 1
ATOM 1883 C CA . TYR A 1 250 ? -12.469 4.242 29.530 1.00 94.44 250 TYR A CA 1
ATOM 1884 C C . TYR A 1 250 ? -12.375 3.575 30.905 1.00 94.44 250 TYR A C 1
ATOM 1886 O O . TYR A 1 250 ? -13.140 3.930 31.801 1.00 94.44 250 TYR A O 1
ATOM 1894 N N . VAL A 1 251 ? -11.395 2.697 31.129 1.00 93.81 251 VAL A N 1
ATOM 1895 C CA . VAL A 1 251 ? -11.117 2.120 32.453 1.00 93.81 251 VAL A CA 1
ATOM 1896 C C . VAL A 1 251 ? -10.782 3.224 33.459 1.00 93.81 251 VAL A C 1
ATOM 1898 O O . VAL A 1 251 ? -11.392 3.274 34.526 1.00 93.81 251 VAL A O 1
ATOM 1901 N N . ASN A 1 252 ? -9.903 4.168 33.111 1.00 94.69 252 ASN A N 1
ATOM 1902 C CA . ASN A 1 252 ? -9.569 5.308 33.968 1.00 94.69 252 ASN A CA 1
ATOM 1903 C C . ASN A 1 252 ? -10.801 6.175 34.273 1.00 94.69 252 ASN A C 1
ATOM 1905 O O . ASN A 1 252 ? -11.024 6.543 35.428 1.00 94.69 252 ASN A O 1
ATOM 1909 N N . LYS A 1 253 ? -11.659 6.447 33.280 1.00 92.81 253 LYS A N 1
ATOM 1910 C CA . LYS A 1 253 ? -12.936 7.160 33.484 1.00 92.81 253 LYS A CA 1
ATOM 1911 C C . LYS A 1 253 ? -13.856 6.421 34.465 1.00 92.81 253 LYS A C 1
ATOM 1913 O O . LYS A 1 253 ? -14.406 7.040 35.378 1.00 92.81 253 LYS A O 1
ATOM 1918 N N . VAL A 1 254 ? -13.996 5.102 34.325 1.00 91.44 254 VAL A N 1
ATOM 1919 C CA . VAL A 1 254 ? -14.813 4.261 35.218 1.00 91.44 254 VAL A CA 1
ATOM 1920 C C . VAL A 1 254 ? -14.249 4.251 36.636 1.00 91.44 254 VAL A C 1
ATOM 1922 O O . VAL A 1 254 ? -14.999 4.437 37.597 1.00 91.44 254 VAL A O 1
ATOM 1925 N N . LEU A 1 255 ? -12.937 4.078 36.792 1.00 89.00 255 LEU A N 1
ATOM 1926 C CA . LEU A 1 255 ? -12.287 4.037 38.102 1.00 89.00 255 LEU A CA 1
ATOM 1927 C C . LEU A 1 255 ? -12.372 5.386 38.829 1.00 89.00 255 LEU A C 1
ATOM 1929 O O . LEU A 1 255 ? -12.656 5.401 40.030 1.00 89.00 255 LEU A O 1
ATOM 1933 N N . ASN A 1 256 ? -12.249 6.499 38.101 1.00 90.81 256 ASN A N 1
ATOM 1934 C CA . ASN A 1 256 ? -12.332 7.857 38.649 1.00 90.81 256 ASN A CA 1
ATOM 1935 C C . ASN A 1 256 ? -13.765 8.333 38.930 1.00 90.81 256 ASN A C 1
ATOM 1937 O O . ASN A 1 256 ? -13.966 9.303 39.661 1.00 90.81 256 ASN A O 1
ATOM 1941 N N . SER A 1 257 ? -14.782 7.664 38.386 1.00 86.62 257 SER A N 1
ATOM 1942 C CA . SER A 1 257 ? -16.173 8.045 38.628 1.00 86.62 257 SER A CA 1
ATOM 1943 C C . SER A 1 257 ? -16.586 7.825 40.096 1.00 86.62 257 SER A C 1
ATOM 1945 O O . SER A 1 257 ? -16.381 6.757 40.680 1.00 86.62 257 SER A O 1
ATOM 1947 N N . ALA A 1 258 ? -17.191 8.842 40.716 1.00 85.12 258 ALA A N 1
ATOM 1948 C CA . ALA A 1 258 ? -17.681 8.772 42.100 1.00 85.12 258 ALA A CA 1
ATOM 1949 C C . ALA A 1 258 ? -19.093 8.163 42.220 1.00 85.12 258 ALA A C 1
ATOM 1951 O O . ALA A 1 258 ? -19.518 7.781 43.307 1.00 85.12 258 ALA A O 1
ATOM 1952 N N . SER A 1 259 ? -19.835 8.088 41.113 1.00 82.31 259 SER A N 1
ATOM 1953 C CA . SER A 1 259 ? -21.223 7.609 41.065 1.00 82.31 259 SER A CA 1
ATOM 1954 C C . SER A 1 259 ? -21.354 6.085 41.006 1.00 82.31 259 SER A C 1
ATOM 1956 O O . SER A 1 259 ? -22.429 5.552 41.283 1.00 82.31 259 SER A O 1
ATOM 1958 N N . LEU A 1 260 ? -20.279 5.383 40.645 1.00 84.25 260 LEU A N 1
ATOM 1959 C CA . LEU A 1 260 ? -20.250 3.935 40.469 1.00 84.25 260 LEU A CA 1
ATOM 1960 C C . LEU A 1 260 ? -19.697 3.243 41.719 1.00 84.25 260 LEU A C 1
ATOM 1962 O O . LEU A 1 260 ? -18.675 3.639 42.277 1.00 84.25 260 LEU A O 1
ATOM 1966 N N . ASN A 1 261 ? -20.359 2.170 42.146 1.00 88.25 261 ASN A N 1
ATOM 1967 C CA . ASN A 1 261 ? -19.868 1.306 43.222 1.00 88.25 261 ASN A CA 1
ATOM 1968 C C . ASN A 1 261 ? -18.708 0.428 42.712 1.00 88.25 261 ASN A C 1
ATOM 1970 O O . ASN A 1 261 ? -18.683 0.075 41.536 1.00 88.25 261 ASN A O 1
ATOM 1974 N N . GLU A 1 262 ? -17.799 -0.009 43.585 1.00 86.38 262 GLU A N 1
ATOM 1975 C CA . GLU A 1 262 ? -16.698 -0.936 43.277 1.00 86.38 262 GLU A CA 1
ATOM 1976 C C . GLU A 1 262 ? -17.163 -2.158 42.474 1.00 86.38 262 GLU A C 1
ATOM 1978 O O . GLU A 1 262 ? -16.573 -2.482 41.452 1.00 86.38 262 GLU A O 1
ATOM 1983 N N . ARG A 1 263 ? -18.294 -2.776 42.846 1.00 87.31 263 ARG A N 1
ATOM 1984 C CA . ARG A 1 263 ? -18.853 -3.928 42.105 1.00 87.31 263 ARG A CA 1
ATOM 1985 C C . ARG A 1 263 ? -19.318 -3.596 40.686 1.00 87.31 263 ARG A C 1
ATOM 1987 O O . ARG A 1 263 ? -19.432 -4.489 39.853 1.00 87.31 263 ARG A O 1
ATOM 1994 N N . GLN A 1 264 ? -19.712 -2.350 40.443 1.00 86.19 264 GLN A N 1
ATOM 1995 C CA . GLN A 1 264 ? -20.094 -1.885 39.109 1.00 86.19 264 GLN A CA 1
ATOM 1996 C C . GLN A 1 264 ? -18.841 -1.526 38.317 1.00 86.19 264 GLN A C 1
ATOM 1998 O O . GLN A 1 264 ? -18.748 -1.904 37.157 1.00 86.19 264 GLN A O 1
ATOM 2003 N N . LYS A 1 265 ? -17.854 -0.895 38.965 1.00 90.62 265 LYS A N 1
ATOM 2004 C CA . LYS A 1 265 ? -16.546 -0.610 38.372 1.00 90.62 265 LYS A CA 1
ATOM 2005 C C . LYS A 1 265 ? -15.878 -1.884 37.873 1.00 90.62 265 LYS A C 1
ATOM 2007 O O . LYS A 1 265 ? -15.503 -1.919 36.712 1.00 90.62 265 LYS A O 1
ATOM 2012 N N . THR A 1 266 ? -15.823 -2.944 38.681 1.00 90.88 266 THR A N 1
ATOM 2013 C CA . THR A 1 266 ? -15.228 -4.218 38.246 1.00 90.88 266 THR A CA 1
ATOM 2014 C C . THR A 1 266 ? -15.949 -4.791 37.030 1.00 90.88 266 THR A C 1
ATOM 2016 O O . THR A 1 266 ? -15.303 -5.103 36.048 1.00 90.88 266 THR A O 1
ATOM 2019 N N . LYS A 1 267 ? -17.289 -4.820 37.021 1.00 90.00 267 LYS A N 1
ATOM 2020 C CA . LYS A 1 267 ? -18.056 -5.339 35.872 1.00 90.00 267 LYS A CA 1
ATOM 2021 C C . LYS A 1 267 ? -17.847 -4.545 34.586 1.00 90.00 267 LYS A C 1
ATOM 2023 O O . LYS A 1 267 ? -17.812 -5.139 33.516 1.00 90.00 267 LYS A O 1
ATOM 2028 N N . ILE A 1 268 ? -17.762 -3.218 34.682 1.00 90.06 268 ILE A N 1
ATOM 2029 C CA . ILE A 1 268 ? -17.519 -2.374 33.509 1.00 90.06 268 ILE A CA 1
ATOM 2030 C C . ILE A 1 268 ? -16.076 -2.550 33.032 1.00 90.06 268 ILE A C 1
ATOM 2032 O O . ILE A 1 268 ? -15.858 -2.661 31.835 1.00 90.06 268 ILE A O 1
ATOM 2036 N N . VAL A 1 269 ? -15.104 -2.632 33.943 1.00 93.69 269 VAL A N 1
ATOM 2037 C CA . VAL A 1 269 ? -13.695 -2.888 33.602 1.00 93.69 269 VAL A CA 1
ATOM 2038 C C . VAL A 1 269 ? -13.515 -4.273 32.970 1.00 93.69 269 VAL A C 1
ATOM 2040 O O . VAL A 1 269 ? -12.801 -4.392 31.980 1.00 93.69 269 VAL A O 1
ATOM 2043 N N . ASP A 1 270 ? -14.206 -5.297 33.474 1.00 92.44 270 ASP A N 1
ATOM 2044 C CA . ASP A 1 270 ? -14.200 -6.649 32.904 1.00 92.44 270 ASP A CA 1
ATOM 2045 C C . ASP A 1 270 ? -14.815 -6.660 31.493 1.00 92.44 270 ASP A C 1
ATOM 2047 O O . ASP A 1 270 ? -14.276 -7.282 30.584 1.00 92.44 270 ASP A O 1
ATOM 2051 N N . ALA A 1 271 ? -15.910 -5.922 31.276 1.00 92.56 271 ALA A N 1
ATOM 2052 C CA . ALA A 1 271 ? -16.511 -5.786 29.950 1.00 92.56 271 ALA A CA 1
ATOM 2053 C C . ALA A 1 271 ? -15.611 -4.985 28.986 1.00 92.56 271 ALA A C 1
ATOM 2055 O O . ALA A 1 271 ? -15.438 -5.376 27.834 1.00 92.56 271 ALA A O 1
ATOM 2056 N N . LEU A 1 272 ? -14.987 -3.900 29.459 1.00 93.19 272 LEU A N 1
ATOM 2057 C CA . LEU A 1 272 ? -14.055 -3.083 28.677 1.00 93.19 272 LEU A CA 1
ATOM 2058 C C . LEU A 1 272 ? -12.799 -3.864 28.285 1.00 93.19 272 LEU A C 1
ATOM 2060 O O . LEU A 1 272 ? -12.345 -3.742 27.150 1.00 93.19 272 LEU A O 1
ATOM 2064 N N . SER A 1 273 ? -12.247 -4.689 29.179 1.00 91.38 273 SER A N 1
ATOM 2065 C CA . SER A 1 273 ? -11.073 -5.508 28.854 1.00 91.38 273 SER A CA 1
ATOM 2066 C C . SER A 1 273 ? -11.376 -6.526 27.749 1.00 91.38 273 SER A C 1
ATOM 2068 O O . SER A 1 273 ? -10.524 -6.750 26.888 1.00 91.38 273 SER A O 1
ATOM 2070 N N . SER A 1 274 ? -12.610 -7.046 27.712 1.00 90.94 274 SER A N 1
ATOM 2071 C CA . SER A 1 274 ? -13.091 -7.976 26.682 1.00 90.94 274 SER A CA 1
ATOM 2072 C C . SER A 1 274 ? -13.473 -7.347 25.334 1.00 90.94 274 SER A C 1
ATOM 2074 O O . SER A 1 274 ? -13.742 -8.090 24.397 1.00 90.94 274 SER A O 1
ATOM 2076 N N . SER A 1 275 ? -13.501 -6.014 25.214 1.00 93.12 275 SER A N 1
ATOM 2077 C CA . SER A 1 275 ? -13.835 -5.341 23.945 1.00 93.12 275 SER A CA 1
ATOM 2078 C C . SER A 1 275 ? -12.780 -5.594 22.864 1.00 93.12 275 SER A C 1
ATOM 2080 O O . SER A 1 275 ? -11.583 -5.647 23.167 1.00 93.12 275 SER A O 1
ATOM 2082 N N . GLN A 1 276 ? -13.208 -5.751 21.612 1.00 90.56 276 GLN A N 1
ATOM 2083 C CA . GLN A 1 276 ? -12.313 -6.000 20.477 1.00 90.56 276 GLN A CA 1
ATOM 2084 C C . GLN A 1 276 ? -12.148 -4.767 19.589 1.00 90.56 276 GLN A C 1
ATOM 2086 O O . GLN A 1 276 ? -11.110 -4.629 18.955 1.00 90.56 276 GLN A O 1
ATOM 2091 N N . THR A 1 277 ? -13.105 -3.834 19.607 1.00 94.50 277 THR A N 1
ATOM 2092 C CA . THR A 1 277 ? -13.036 -2.581 18.838 1.00 94.50 277 THR A CA 1
ATOM 2093 C C . THR A 1 277 ? -13.148 -1.332 19.721 1.00 94.50 277 THR A C 1
ATOM 2095 O O . THR A 1 277 ? -13.640 -1.374 20.855 1.00 94.50 277 THR A O 1
ATOM 2098 N N . ILE A 1 278 ? -12.701 -0.183 19.199 1.00 93.94 278 ILE A N 1
ATOM 2099 C CA . ILE A 1 278 ? -12.796 1.114 19.895 1.00 93.94 278 ILE A CA 1
ATOM 2100 C C . ILE A 1 278 ? -14.272 1.486 20.109 1.00 93.94 278 ILE A C 1
ATOM 2102 O O . ILE A 1 278 ? -14.652 1.990 21.170 1.00 93.94 278 ILE A O 1
ATOM 2106 N N . GLU A 1 279 ? -15.116 1.202 19.117 1.00 91.81 279 GLU A N 1
ATOM 2107 C CA . GLU A 1 279 ? -16.552 1.473 19.165 1.00 91.81 279 GLU A CA 1
ATOM 2108 C C . GLU A 1 279 ? -17.265 0.600 20.195 1.00 91.81 279 GLU A C 1
ATOM 2110 O O . GLU A 1 279 ? -18.054 1.114 20.987 1.00 91.81 279 GLU A O 1
ATOM 2115 N N . GLU A 1 280 ? -16.941 -0.694 20.262 1.00 92.38 280 GLU A N 1
ATOM 2116 C CA . GLU A 1 280 ? -17.461 -1.582 21.303 1.00 92.38 280 GLU A CA 1
ATOM 2117 C C . GLU A 1 280 ? -17.103 -1.081 22.699 1.00 92.38 280 GLU A C 1
ATOM 2119 O O . GLU A 1 280 ? -17.970 -1.034 23.572 1.00 92.38 280 GLU A O 1
ATOM 2124 N N . ALA A 1 281 ? -15.855 -0.655 22.917 1.00 93.38 281 ALA A N 1
ATOM 2125 C CA . ALA A 1 281 ? -15.433 -0.101 24.201 1.00 93.38 281 ALA A CA 1
ATOM 2126 C C . ALA A 1 281 ? -16.267 1.135 24.589 1.00 93.38 281 ALA A C 1
ATOM 2128 O O . ALA A 1 281 ? -16.704 1.255 25.739 1.00 93.38 281 ALA A O 1
ATOM 2129 N N . LYS A 1 282 ? -16.556 2.018 23.623 1.00 93.75 282 LYS A N 1
ATOM 2130 C CA . LYS A 1 282 ? -17.420 3.193 23.816 1.00 93.75 282 LYS A CA 1
ATOM 2131 C C . LYS A 1 282 ? -18.864 2.795 24.124 1.00 93.75 282 LYS A C 1
ATOM 2133 O O . LYS A 1 282 ? -19.429 3.269 25.107 1.00 93.75 282 LYS A O 1
ATOM 2138 N N . VAL A 1 283 ? -19.443 1.880 23.346 1.00 93.50 283 VAL A N 1
ATOM 2139 C CA . VAL A 1 283 ? -20.812 1.384 23.553 1.00 93.50 283 VAL A CA 1
ATOM 2140 C C . VAL A 1 283 ? -20.942 0.704 24.916 1.00 93.50 283 VAL A C 1
ATOM 2142 O O . VAL A 1 283 ? -21.902 0.961 25.640 1.00 93.50 283 VAL A O 1
ATOM 2145 N N . ILE A 1 284 ? -19.979 -0.123 25.324 1.00 90.56 284 ILE A N 1
ATOM 2146 C CA . ILE A 1 284 ? -19.964 -0.771 26.644 1.00 90.56 284 ILE A CA 1
ATOM 2147 C C . ILE A 1 284 ? -19.927 0.279 27.759 1.00 90.56 284 ILE A C 1
ATOM 2149 O O . ILE A 1 284 ? -20.698 0.183 28.718 1.00 90.56 284 ILE A O 1
ATOM 2153 N N . PHE A 1 285 ? -19.070 1.295 27.635 1.00 90.88 285 PHE A N 1
ATOM 2154 C CA . PHE A 1 285 ? -18.986 2.380 28.609 1.00 90.88 285 PHE A CA 1
ATOM 2155 C C . PHE A 1 285 ? -20.314 3.147 28.719 1.00 90.88 285 PHE A C 1
ATOM 2157 O O . PHE A 1 285 ? -20.875 3.238 29.815 1.00 90.88 285 PHE A O 1
ATOM 2164 N N . ASP A 1 286 ? -20.862 3.614 27.596 1.00 90.38 286 ASP A N 1
ATOM 2165 C CA . ASP A 1 286 ? -22.079 4.432 27.562 1.00 90.38 286 ASP A CA 1
ATOM 2166 C C . ASP A 1 286 ? -23.320 3.641 28.013 1.00 90.38 286 ASP A C 1
ATOM 2168 O O . ASP A 1 286 ? -24.146 4.135 28.793 1.00 90.38 286 ASP A O 1
ATOM 2172 N N . THR A 1 287 ? -23.447 2.381 27.579 1.00 89.00 287 THR A N 1
ATOM 2173 C CA . THR A 1 287 ? -24.581 1.514 27.940 1.00 89.00 287 THR A CA 1
ATOM 2174 C C . THR A 1 287 ? -24.560 1.137 29.415 1.00 89.00 287 THR A C 1
ATOM 2176 O O . THR A 1 287 ? -25.592 1.239 30.085 1.00 89.00 287 THR A O 1
ATOM 2179 N N . LEU A 1 288 ? -23.406 0.743 29.964 1.00 84.19 288 LEU A N 1
ATOM 2180 C CA . LEU A 1 288 ? -23.310 0.346 31.367 1.00 84.19 288 LEU A CA 1
ATOM 2181 C C . LEU A 1 288 ? -23.379 1.551 32.307 1.00 84.19 288 LEU A C 1
ATOM 2183 O O . LEU A 1 288 ? -23.988 1.446 33.376 1.00 84.19 288 LEU A O 1
ATOM 2187 N N . GLN A 1 289 ? -22.846 2.708 31.909 1.00 83.69 289 GLN A N 1
ATOM 2188 C CA . GLN A 1 289 ? -23.009 3.950 32.665 1.00 83.69 289 GLN A CA 1
ATOM 2189 C C . GLN A 1 289 ? -24.486 4.374 32.723 1.00 83.69 289 GLN A C 1
ATOM 2191 O O . GLN A 1 289 ? -25.011 4.658 33.805 1.00 83.69 289 GLN A O 1
ATOM 2196 N N . SER A 1 290 ? -25.185 4.338 31.586 1.00 80.88 290 SER A N 1
ATOM 2197 C CA . SER A 1 290 ? -26.606 4.702 31.496 1.00 80.88 290 SER A CA 1
ATOM 2198 C C . SER A 1 290 ? -27.519 3.705 32.221 1.00 80.88 290 SER A C 1
ATOM 2200 O O . SER A 1 290 ? -28.465 4.099 32.912 1.00 80.88 290 SER A O 1
ATOM 2202 N N . ALA A 1 291 ? -27.216 2.406 32.143 1.00 75.25 291 ALA A N 1
ATOM 2203 C CA . ALA A 1 291 ? -27.957 1.364 32.851 1.00 75.25 291 ALA A CA 1
ATOM 2204 C C . ALA A 1 291 ? -27.814 1.475 34.379 1.00 75.25 291 ALA A C 1
ATOM 2206 O O . ALA A 1 291 ? -28.775 1.221 35.110 1.00 75.25 291 ALA A O 1
ATOM 2207 N N . VAL A 1 292 ? -26.643 1.893 34.876 1.00 66.44 292 VAL A N 1
ATOM 2208 C CA . VAL A 1 292 ? -26.408 2.104 36.313 1.00 66.44 292 VAL A CA 1
ATOM 2209 C C . VAL A 1 292 ? -27.112 3.363 36.839 1.00 66.44 292 VAL A C 1
ATOM 2211 O O . VAL A 1 292 ? -27.609 3.348 37.967 1.00 66.44 292 VAL A O 1
ATOM 2214 N N . GLY A 1 293 ? -27.234 4.422 36.032 1.00 59.06 293 GLY A N 1
ATOM 2215 C CA . GLY A 1 293 ? -27.952 5.650 36.404 1.00 59.06 293 GLY A CA 1
ATOM 2216 C C . GLY A 1 293 ? -29.483 5.516 36.471 1.00 59.06 293 GLY A C 1
ATOM 2217 O O . GLY A 1 293 ? -30.142 6.303 37.149 1.00 59.06 293 GLY A O 1
ATOM 2218 N N . SER A 1 294 ? -30.063 4.499 35.823 1.00 57.22 294 SER A N 1
ATOM 2219 C CA . SER A 1 294 ? -31.520 4.293 35.708 1.00 57.22 294 SER A CA 1
ATOM 2220 C C . SER A 1 294 ? -32.115 3.366 36.784 1.00 57.22 294 SER A C 1
ATOM 2222 O O . SER A 1 294 ? -33.243 2.868 36.676 1.00 57.22 294 SER A O 1
ATOM 2224 N N . ALA A 1 295 ? -31.385 3.122 37.877 1.00 56.59 295 ALA A N 1
ATOM 2225 C CA . ALA A 1 295 ? -31.942 2.425 39.029 1.00 56.59 295 ALA A CA 1
ATOM 2226 C C . ALA A 1 295 ? -33.044 3.289 39.668 1.00 56.59 295 ALA A C 1
ATOM 2228 O O . ALA A 1 295 ? -32.770 4.173 40.479 1.00 56.59 295 ALA A O 1
ATOM 2229 N N . LYS A 1 296 ? -34.306 3.031 39.288 1.00 60.16 296 LYS A N 1
ATOM 2230 C CA . LYS A 1 296 ? -35.518 3.570 39.929 1.00 60.16 296 LYS A CA 1
ATOM 2231 C C . LYS A 1 296 ? -35.289 3.676 41.435 1.00 60.16 296 LYS A C 1
ATOM 2233 O O . LYS A 1 296 ? -35.060 2.648 42.070 1.00 60.16 296 LYS A O 1
ATOM 2238 N N . ALA A 1 297 ? -35.349 4.913 41.934 1.00 61.72 297 ALA A N 1
ATOM 2239 C CA . ALA A 1 297 ? -35.109 5.338 43.310 1.00 61.72 297 ALA A CA 1
ATOM 2240 C C . ALA A 1 297 ? -35.105 4.180 44.323 1.00 61.72 297 ALA A C 1
ATOM 2242 O O . ALA A 1 297 ? -36.153 3.623 44.662 1.00 61.72 297 ALA A O 1
ATOM 2243 N N . ALA A 1 298 ? -33.912 3.816 44.798 1.00 65.56 298 ALA A N 1
ATOM 2244 C CA . ALA A 1 298 ? -33.788 2.956 45.964 1.00 65.56 298 ALA A CA 1
ATOM 2245 C C . ALA A 1 298 ? -34.502 3.630 47.153 1.00 65.56 298 ALA A C 1
ATOM 2247 O O . ALA A 1 298 ? -34.417 4.857 47.284 1.00 65.56 298 ALA A O 1
ATOM 2248 N N . PRO A 1 299 ? -35.218 2.869 48.004 1.00 65.12 299 PRO A N 1
ATOM 2249 C CA . PRO A 1 299 ? -35.927 3.449 49.135 1.00 65.12 299 PRO A CA 1
ATOM 2250 C C . PRO A 1 299 ? -34.915 4.156 50.035 1.00 65.12 299 PRO A C 1
ATOM 2252 O O . PRO A 1 299 ? -33.932 3.556 50.475 1.00 65.12 299 PRO A O 1
ATOM 2255 N N . LYS A 1 300 ? -35.148 5.442 50.297 1.00 72.88 300 LYS A N 1
ATOM 2256 C CA . LYS A 1 300 ? -34.227 6.290 51.069 1.00 72.88 300 LYS A CA 1
ATOM 2257 C C . LYS A 1 300 ? -34.299 5.987 52.567 1.00 72.88 300 LYS A C 1
ATOM 2259 O O . LYS A 1 300 ? -33.488 6.484 53.340 1.00 72.88 300 LYS A O 1
ATOM 2264 N N . SER A 1 301 ? -35.266 5.171 52.988 1.00 81.50 301 SER A N 1
ATOM 2265 C CA . SER A 1 301 ? -35.453 4.774 54.379 1.00 81.50 301 SER A CA 1
ATOM 2266 C C . SER A 1 301 ? -35.949 3.334 54.514 1.00 81.50 301 SER A C 1
ATOM 2268 O O . SER A 1 301 ? -36.687 2.816 53.674 1.00 81.50 301 SER A O 1
ATOM 2270 N N . LEU A 1 302 ? -35.576 2.686 55.620 1.00 69.38 302 LEU A N 1
ATOM 2271 C CA . LEU A 1 302 ? -36.059 1.347 55.974 1.00 69.38 302 LEU A CA 1
ATOM 2272 C C . LEU A 1 302 ? -37.590 1.305 56.112 1.00 69.38 302 LEU A C 1
ATOM 2274 O O . LEU A 1 302 ? -38.215 0.306 55.766 1.00 69.38 302 LEU A O 1
ATOM 2278 N N . SER A 1 303 ? -38.210 2.403 56.546 1.00 70.81 303 SER A N 1
ATOM 2279 C CA . SER A 1 303 ? -39.667 2.554 56.610 1.00 70.81 303 SER A CA 1
ATOM 2280 C C . SER A 1 303 ? -40.322 2.570 55.226 1.00 70.81 303 SER A C 1
ATOM 2282 O O . SER A 1 303 ? -41.422 2.048 55.072 1.00 70.81 303 SER A O 1
ATOM 2284 N N . GLU A 1 304 ? -39.655 3.099 54.202 1.00 77.12 304 GLU A N 1
ATOM 2285 C CA . GLU A 1 304 ? -40.132 3.077 52.814 1.00 77.12 304 GLU A CA 1
ATOM 2286 C C . GLU A 1 304 ? -40.003 1.682 52.182 1.00 77.12 304 GLU A C 1
ATOM 2288 O O . GLU A 1 304 ? -40.907 1.236 51.476 1.00 77.12 304 GLU A O 1
ATOM 2293 N N . ALA A 1 305 ? -38.933 0.944 52.498 1.00 73.81 305 ALA A N 1
ATOM 2294 C CA . ALA A 1 305 ? -38.779 -0.451 52.080 1.00 73.81 305 ALA A CA 1
ATOM 2295 C C . ALA A 1 305 ? -39.849 -1.374 52.700 1.00 73.81 305 ALA A C 1
ATOM 2297 O O . ALA A 1 305 ? -40.333 -2.284 52.029 1.00 73.81 305 ALA A O 1
ATOM 2298 N N . ILE A 1 306 ? -40.244 -1.117 53.954 1.00 70.12 306 ILE A N 1
ATOM 2299 C CA . ILE A 1 306 ? -41.268 -1.886 54.685 1.00 70.12 306 ILE A CA 1
ATOM 2300 C C . ILE A 1 306 ? -42.691 -1.509 54.246 1.00 70.12 306 ILE A C 1
ATOM 2302 O O . ILE A 1 306 ? -43.547 -2.382 54.126 1.00 70.12 306 ILE A O 1
ATOM 2306 N N . ASN A 1 307 ? -42.948 -0.227 53.972 1.00 65.69 307 ASN A N 1
ATOM 2307 C CA . ASN A 1 307 ? -44.271 0.254 53.559 1.00 65.69 307 ASN A CA 1
ATOM 2308 C C . ASN A 1 307 ? -44.532 0.119 52.056 1.00 65.69 307 ASN A C 1
ATOM 2310 O O . ASN A 1 307 ? -45.635 0.424 51.595 1.00 65.69 307 ASN A O 1
ATOM 2314 N N . ARG A 1 308 ? -43.549 -0.336 51.270 1.00 67.19 308 ARG A N 1
ATOM 2315 C CA . ARG A 1 308 ? -43.763 -0.608 49.852 1.00 67.19 308 ARG A CA 1
ATOM 2316 C C . ARG A 1 308 ? -44.803 -1.727 49.730 1.00 67.19 308 ARG A C 1
ATOM 2318 O O . ARG A 1 308 ? -44.556 -2.829 50.223 1.00 67.19 308 ARG A O 1
ATOM 2325 N N . PRO A 1 309 ? -45.944 -1.500 49.055 1.00 61.34 309 PRO A N 1
ATOM 2326 C CA . PRO A 1 309 ? -46.903 -2.562 48.814 1.00 61.34 309 PRO A CA 1
ATOM 2327 C C . PRO A 1 309 ? -46.218 -3.599 47.928 1.00 61.34 309 PRO A C 1
ATOM 2329 O O . PRO A 1 309 ? -46.004 -3.386 46.732 1.00 61.34 309 PRO A O 1
ATOM 2332 N N . SER A 1 310 ? -45.792 -4.707 48.534 1.00 64.19 310 SER A N 1
ATOM 2333 C CA . SER A 1 310 ? -45.249 -5.825 47.779 1.00 64.19 310 SER A CA 1
ATOM 2334 C C . SER A 1 310 ? -46.314 -6.253 46.768 1.00 64.19 310 SER A C 1
ATOM 2336 O O . SER A 1 310 ? -47.472 -6.458 47.133 1.00 64.19 310 SER A O 1
ATOM 2338 N N . LYS A 1 311 ? -45.947 -6.397 45.491 1.00 61.66 311 LYS A N 1
ATOM 2339 C CA . LYS A 1 311 ? -46.766 -7.120 44.504 1.00 61.66 311 LYS A CA 1
ATOM 2340 C C . LYS A 1 311 ? -46.707 -8.626 44.800 1.00 61.66 311 LYS A C 1
ATOM 2342 O O . LYS A 1 311 ? -46.436 -9.435 43.924 1.00 61.66 311 LYS A O 1
ATOM 2347 N N . VAL A 1 312 ? -46.920 -9.009 46.052 1.00 62.41 312 VAL A N 1
ATOM 2348 C CA . VAL A 1 312 ? -47.330 -10.359 46.402 1.00 62.41 312 VAL A CA 1
ATOM 2349 C C . VAL A 1 312 ? -48.846 -10.288 46.388 1.00 62.41 312 VAL A C 1
ATOM 2351 O O . VAL A 1 312 ? -49.434 -9.457 47.075 1.00 62.41 312 VAL A O 1
ATOM 2354 N N . LEU A 1 313 ? -49.438 -11.077 45.493 1.00 62.41 313 LEU A N 1
ATOM 2355 C CA . LEU A 1 313 ? -50.869 -11.192 45.205 1.00 62.41 313 LEU A CA 1
ATOM 2356 C C . LEU A 1 313 ? -51.753 -10.819 46.406 1.00 62.41 313 LEU A C 1
ATOM 2358 O O . LEU A 1 313 ? -51.472 -11.287 47.516 1.00 62.41 313 LEU A O 1
ATOM 2362 N N . PRO A 1 314 ? -52.863 -10.073 46.215 1.00 54.88 314 PRO A N 1
ATOM 2363 C CA . PRO A 1 314 ? -53.813 -9.888 47.295 1.00 54.88 314 PRO A CA 1
ATOM 2364 C C . PRO A 1 314 ? -54.233 -11.286 47.729 1.00 54.88 314 PRO A C 1
ATOM 2366 O O . PRO A 1 314 ? -54.782 -12.058 46.939 1.00 54.88 314 PRO A O 1
ATOM 2369 N N . ARG A 1 315 ? -53.906 -11.644 48.972 1.00 56.56 315 ARG A N 1
ATOM 2370 C CA . ARG A 1 315 ? -54.366 -12.880 49.591 1.00 56.56 315 ARG A CA 1
ATOM 2371 C C . ARG A 1 315 ? -55.882 -12.844 49.481 1.00 56.56 315 ARG A C 1
ATOM 2373 O O . ARG A 1 315 ? -56.533 -12.126 50.236 1.00 56.56 315 ARG A O 1
ATOM 2380 N N . ARG A 1 316 ? -56.434 -13.564 48.498 1.00 54.03 316 ARG A N 1
ATOM 2381 C CA . ARG A 1 316 ? -57.873 -13.704 48.297 1.00 54.03 316 ARG A CA 1
ATOM 2382 C C . ARG A 1 316 ? -58.393 -14.248 49.615 1.00 54.03 316 ARG A C 1
ATOM 2384 O O . ARG A 1 316 ? -58.201 -15.426 49.913 1.00 54.03 316 ARG A O 1
ATOM 2391 N N . LYS A 1 317 ? -58.995 -13.388 50.442 1.00 59.06 317 LYS A N 1
ATOM 2392 C CA . LYS A 1 317 ? -59.857 -13.845 51.525 1.00 59.06 317 L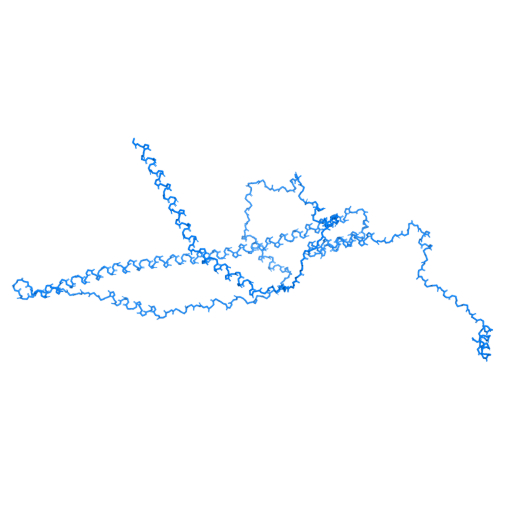YS A CA 1
ATOM 2393 C C . LYS A 1 317 ? -60.962 -14.609 50.809 1.00 59.06 317 LYS A C 1
ATOM 2395 O O . LYS A 1 317 ? -61.912 -14.013 50.317 1.00 59.06 317 LYS A O 1
ATOM 2400 N N . ARG A 1 318 ? -60.805 -15.929 50.682 1.00 54.75 318 ARG A N 1
ATOM 2401 C CA . ARG A 1 318 ? -61.957 -16.814 50.580 1.00 54.75 318 ARG A CA 1
ATOM 2402 C C . ARG A 1 318 ? -62.699 -16.571 51.887 1.00 54.75 318 ARG A C 1
ATOM 2404 O O . ARG A 1 318 ? -62.326 -17.125 52.916 1.00 54.75 318 ARG A O 1
ATOM 2411 N N . GLN A 1 319 ? -63.665 -15.655 51.867 1.00 61.31 319 GLN A N 1
ATOM 2412 C CA . GLN A 1 319 ? -64.801 -15.798 52.758 1.00 61.31 319 GLN A CA 1
ATOM 2413 C C . GLN A 1 319 ? -65.317 -17.196 52.433 1.00 61.31 319 GLN A C 1
ATOM 2415 O O . GLN A 1 319 ? -65.673 -17.478 51.289 1.00 61.31 319 GLN A O 1
ATOM 2420 N N . ALA A 1 320 ? -65.120 -18.127 53.361 1.00 57.84 320 ALA A N 1
ATOM 2421 C CA . ALA A 1 320 ? -65.740 -19.424 53.239 1.00 57.84 320 ALA A CA 1
ATOM 2422 C C . ALA A 1 320 ? -67.236 -19.131 53.309 1.00 57.84 320 ALA A C 1
ATOM 2424 O O . ALA A 1 320 ? -67.717 -18.811 54.393 1.00 57.84 320 ALA A O 1
ATOM 2425 N N . ASP A 1 321 ? -67.916 -19.134 52.156 1.00 60.81 321 ASP A N 1
ATOM 2426 C CA . ASP A 1 321 ? -69.375 -19.083 52.128 1.00 60.81 321 ASP A CA 1
ATOM 2427 C C . ASP A 1 321 ? -69.830 -20.182 53.095 1.00 60.81 321 ASP A C 1
ATOM 2429 O O . ASP A 1 321 ? -69.449 -21.352 52.921 1.00 60.81 321 ASP A O 1
ATOM 2433 N N . THR A 1 322 ? -70.554 -19.818 54.152 1.00 71.62 322 THR A N 1
ATOM 2434 C CA . THR A 1 322 ? -71.052 -20.811 55.108 1.00 71.62 322 THR A CA 1
ATOM 2435 C C . THR A 1 322 ? -71.943 -21.802 54.352 1.00 71.62 322 THR A C 1
ATOM 2437 O O . THR A 1 322 ? -72.503 -21.482 53.299 1.00 71.62 322 THR A O 1
ATOM 2440 N N . LEU A 1 323 ? -72.088 -23.037 54.848 1.00 68.94 323 LEU A N 1
ATOM 2441 C CA . LEU A 1 323 ? -72.980 -24.025 54.213 1.00 68.94 323 LEU A CA 1
ATOM 2442 C C . LEU A 1 323 ? -74.397 -23.458 54.008 1.00 68.94 323 LEU A C 1
ATOM 2444 O O . LEU A 1 323 ? -75.070 -23.791 53.035 1.00 68.94 323 LEU A O 1
ATOM 2448 N N . GLU A 1 324 ? -74.817 -22.549 54.886 1.00 71.75 324 GLU A N 1
ATOM 2449 C CA . GLU A 1 324 ? -76.067 -21.805 54.776 1.00 71.75 324 GLU A CA 1
ATOM 2450 C C . GLU A 1 324 ? -76.099 -20.891 53.550 1.00 71.75 324 GLU A C 1
ATOM 2452 O O . GLU A 1 324 ? -77.043 -20.971 52.771 1.00 71.75 324 GLU A O 1
ATOM 2457 N N . GLU A 1 325 ? -75.066 -20.088 53.298 1.00 76.00 325 GLU A N 1
ATOM 2458 C CA . GLU A 1 325 ? -75.004 -19.215 52.117 1.00 76.00 325 GLU A CA 1
ATOM 2459 C C . GLU A 1 325 ? -74.967 -20.013 50.808 1.00 76.00 325 GLU A C 1
ATOM 2461 O O . GLU A 1 325 ? -75.599 -19.629 49.819 1.00 76.00 325 GLU A O 1
ATOM 2466 N N . GLN A 1 326 ? -74.292 -21.165 50.806 1.00 78.06 326 GLN A N 1
ATOM 2467 C CA . GLN A 1 326 ? -74.274 -22.072 49.657 1.00 78.06 326 GLN A CA 1
ATOM 2468 C C . GLN A 1 326 ? -75.657 -22.680 49.399 1.00 78.06 326 GLN A C 1
ATOM 2470 O O . GLN A 1 326 ? -76.115 -22.709 48.254 1.00 78.06 326 GLN A O 1
ATOM 2475 N N . ASN A 1 327 ? -76.355 -23.102 50.455 1.00 81.44 327 ASN A N 1
ATOM 2476 C CA . ASN A 1 327 ? -77.714 -23.628 50.365 1.00 81.44 327 ASN A CA 1
ATOM 2477 C C . ASN A 1 327 ? -78.722 -22.546 49.962 1.00 81.44 327 ASN A C 1
ATOM 2479 O O . ASN A 1 327 ? -79.585 -22.809 49.129 1.00 81.44 327 ASN A O 1
ATOM 2483 N N . VAL A 1 328 ? -78.582 -21.317 50.465 1.00 83.25 328 VAL A N 1
ATOM 2484 C CA . VAL A 1 328 ? -79.421 -20.171 50.082 1.00 83.25 328 VAL A CA 1
ATOM 2485 C C . VAL A 1 328 ? -79.233 -19.831 48.605 1.00 83.25 328 VAL A C 1
ATOM 2487 O O . VAL A 1 328 ? -80.223 -19.640 47.902 1.00 83.25 328 VAL A O 1
ATOM 2490 N N . ARG A 1 329 ? -77.997 -19.827 48.087 1.00 83.75 329 ARG A N 1
ATOM 2491 C CA . ARG A 1 329 ? -77.747 -19.645 46.644 1.00 83.75 329 ARG A CA 1
ATOM 2492 C C . ARG A 1 329 ? -78.342 -20.785 45.812 1.00 83.75 329 ARG A C 1
ATOM 2494 O O . ARG A 1 329 ? -78.915 -20.534 44.755 1.00 83.75 329 ARG A O 1
ATOM 2501 N N . ARG A 1 330 ? -78.275 -22.028 46.301 1.00 81.62 330 ARG A N 1
ATOM 2502 C CA . ARG A 1 330 ? -78.879 -23.197 45.637 1.00 81.62 330 ARG A CA 1
ATOM 2503 C C . ARG A 1 330 ? -80.407 -23.127 45.615 1.00 81.62 330 ARG A C 1
ATOM 2505 O O . ARG A 1 330 ? -81.006 -23.402 44.583 1.00 81.62 330 ARG A O 1
ATOM 2512 N N . MET A 1 331 ? -81.033 -22.723 46.720 1.00 83.31 331 MET A N 1
ATOM 2513 C CA . MET A 1 331 ? -82.485 -22.548 46.805 1.00 83.31 331 MET A CA 1
ATOM 2514 C C . MET A 1 331 ? -82.971 -21.363 45.967 1.00 83.31 331 MET A C 1
ATOM 2516 O O . MET A 1 331 ? -84.006 -21.479 45.323 1.00 83.31 331 MET A O 1
ATOM 2520 N N . ARG A 1 332 ? -82.206 -20.264 45.897 1.00 83.44 332 ARG A N 1
ATOM 2521 C CA . ARG A 1 332 ? -82.492 -19.136 44.994 1.00 83.44 332 ARG A CA 1
ATOM 2522 C C . ARG A 1 332 ? -82.486 -19.559 43.524 1.00 83.44 332 ARG A C 1
ATOM 2524 O O . ARG A 1 332 ? -83.456 -19.284 42.828 1.00 83.44 332 ARG A O 1
ATOM 2531 N N . ARG A 1 333 ? -81.485 -20.340 43.098 1.00 85.88 333 ARG A N 1
ATOM 2532 C CA . ARG A 1 333 ? -81.455 -20.959 41.758 1.00 85.88 333 ARG A CA 1
ATOM 2533 C C . ARG A 1 333 ? -82.659 -21.844 41.476 1.00 85.88 333 ARG A C 1
ATOM 2535 O O . ARG A 1 333 ? -83.263 -21.743 40.418 1.00 85.88 333 ARG A O 1
ATOM 2542 N N . LEU A 1 334 ? -83.008 -22.719 42.418 1.00 85.25 334 LEU A N 1
ATOM 2543 C CA . LEU A 1 334 ? -84.138 -23.640 42.258 1.00 85.25 334 LEU A CA 1
ATOM 2544 C C . LEU A 1 334 ? -85.490 -22.916 42.241 1.00 85.25 334 LEU A C 1
ATOM 2546 O O . LEU A 1 334 ? -86.422 -23.387 41.600 1.00 85.25 334 LEU A O 1
ATOM 2550 N N . ALA A 1 335 ? -85.584 -21.768 42.909 1.00 84.56 335 ALA A N 1
ATOM 2551 C CA . ALA A 1 335 ? -86.747 -20.890 42.872 1.00 84.56 335 ALA A CA 1
ATOM 2552 C C . ALA A 1 335 ? -86.784 -19.971 41.634 1.00 84.56 335 ALA A C 1
ATOM 2554 O O . ALA A 1 335 ? -87.711 -19.174 41.512 1.00 84.56 335 ALA A O 1
ATOM 2555 N N . GLY A 1 336 ? -85.792 -20.049 40.736 1.00 75.44 336 GLY A N 1
ATOM 2556 C CA . GLY A 1 336 ? -85.691 -19.179 39.559 1.00 75.44 336 GLY A CA 1
ATOM 2557 C C . GLY A 1 336 ? -85.387 -17.716 39.894 1.00 75.44 336 GLY A C 1
ATOM 2558 O O . GLY A 1 336 ? -85.639 -16.836 39.079 1.00 75.44 336 GLY A O 1
ATOM 2559 N N . LEU A 1 337 ? -84.878 -17.453 41.098 1.00 71.75 337 LEU A N 1
ATOM 2560 C CA . LEU A 1 337 ? -84.431 -16.141 41.552 1.00 71.75 337 LEU A CA 1
ATOM 2561 C C . LEU A 1 337 ? -82.912 -16.049 41.355 1.00 71.75 337 LEU A C 1
ATOM 2563 O O . LEU A 1 337 ? -82.148 -16.039 42.325 1.00 71.75 337 LEU A O 1
ATOM 2567 N N . GLU A 1 338 ? -82.490 -16.045 40.094 1.00 58.16 338 GLU A N 1
ATOM 2568 C CA . GLU A 1 338 ? -81.190 -15.519 39.659 1.00 58.16 338 GLU A CA 1
ATOM 2569 C C . GLU A 1 338 ? -81.406 -14.281 38.793 1.00 58.16 338 GLU A C 1
ATOM 2571 O O . GLU A 1 338 ? -82.328 -14.302 37.949 1.00 58.16 338 GLU A O 1
#

Secondary structure (DSSP, 8-state):
-HHHHHHHHHHHHHHHHHHHHHHHHHHHHHHHHHHHHHHHHHHHHHHTS--------------------------SSSS--SS-TT---S-PPPTT------HHHHHHHHHHHHHTT-S--------SSSSS--------TTHHHHHHHHHHHTT-----PPPPPS-TTS--HHHHHHHHHHHHHHHHHHHHHHHHHHHHHHHHHHHHHHHHHHHHHHHHHHHHHHHHHHHHHHHHHHHHHHHHHHHHHHHHHHHH-SSS-HHHHHHHHHHHHT--SHHHHHHHHHHHHHHHHT-----SSHHHHHHS---S----------HHHHHHHHHHHHTT--

Foldseek 3Di:
DVVVVVVVVVVVVVVVVVVVVVVVVVVCVVCVVVVVVVVVVVVVVVVVVDDDDDDDDDDDDDDDDDDDDDDDDPPPPPDDPPDDPPDPPDPPPPPPDDPPDPLVVVVVVVVVVVVVDDDDPPPDDPDDDPPPPPPPPPPPPVVVVVVVVVVVLLVDALPDDDDDDPDDPDDDPVSVVVVVVSVVSRVVSVVVVVVVVVVVVVVVVVVVVVVVVVVVVVVVVVVVVSVVVVVVVVVVVVQVVVLVVLLVVLLVVLVPDPLDDPVLSVVLNVQSVPDDHSVSNVCSSVVSVVVSVPPDDDPPDPVCVVPPPPPPDDPPPPPVCPVVNVVVVVVCVVVVND